Protein AF-A0AA95D621-F1 (afdb_monomer_lite)

Sequence (266 aa):
MNRYAVQLISRGAINRMGNMIYDYGNSVWLASMGTIGQTVLGMYQISELVISILVNPFGGVISDRFSRRKILMTADLVCGILCLAISFIRNDSWMIGALIVANIVQAIAFAFSRTAQLYGSEGAYASILTMGAIGSIIGALLASKIKANVYNLLILLALTGVGVFMMGLPLPTFLSFSGNLVCELFMTIFNIHFFTQVQTKVESEFLGRVLSTIFTLAILFMPIAKGFMTVLQSVHLSSFLIIGSGVIILSCISFIYVRTHFEKLI

Radius of gyration: 19.45 Å; chains: 1; bounding box: 53×31×59 Å

InterPro domains:
  IPR036259 MFS transporter superfamily [G3DSA:1.20.1250.20] (10-172)
  IPR036259 MFS transporter superfamily [SSF103473] (17-143)

Foldseek 3Di:
DDPVVVVLLVVVLVLVLVVLVLLLVQLLVLLLPPPRSVVLSVVLVVLLLVLLLVQLLVLQVVCVVDPLVVLLVVLVVVLVVLVVVLVPDPDPVVSSVSSSVSSSSSSNSVSNSQPDDADPDRCLSSLLSNLLSLLLVLLVVCLVVDDLDPLLLLVLLLQLLVLLLQLLDPDPSVRNSNSSSSNNNSVNSSVVSVLVCLSVVDDSVCSSVVSVVVSVVVSVCVVVVVVVCVVVPPHHSVVSNVSSVVSNVVSVVVNVVCCVPVVVVD

Structure (mmCIF, N/CA/C/O backbone):
data_AF-A0AA95D621-F1
#
_entry.id   AF-A0AA95D621-F1
#
loop_
_atom_site.group_PDB
_atom_site.id
_atom_site.type_symbol
_atom_site.label_atom_id
_atom_site.label_alt_id
_atom_site.label_comp_id
_atom_site.label_asym_id
_atom_site.label_entity_id
_atom_site.label_seq_id
_atom_site.pdbx_PDB_ins_code
_atom_site.Cartn_x
_atom_site.Cartn_y
_atom_site.Cartn_z
_atom_site.occupancy
_atom_site.B_iso_or_equiv
_atom_site.auth_seq_id
_atom_site.auth_comp_id
_atom_site.auth_asym_id
_atom_site.auth_atom_id
_atom_site.pdbx_PDB_model_num
ATOM 1 N N . MET A 1 1 ? 15.299 16.578 -21.948 1.00 52.03 1 MET A N 1
ATOM 2 C CA . MET A 1 1 ? 14.462 15.422 -21.543 1.00 52.03 1 MET A CA 1
ATOM 3 C C . MET A 1 1 ? 13.697 14.924 -22.767 1.00 52.03 1 MET A C 1
ATOM 5 O O . MET A 1 1 ? 13.058 15.731 -23.428 1.00 52.03 1 MET A O 1
ATOM 9 N N . ASN A 1 2 ? 13.836 13.649 -23.143 1.00 51.66 2 ASN A N 1
ATOM 10 C CA . ASN A 1 2 ? 13.302 13.111 -24.403 1.00 51.66 2 ASN A CA 1
ATOM 11 C C . ASN A 1 2 ? 11.752 13.165 -24.414 1.00 51.66 2 ASN A C 1
ATOM 13 O O . ASN A 1 2 ? 11.140 12.768 -23.421 1.00 51.66 2 ASN A O 1
ATOM 17 N N . ARG A 1 3 ? 11.101 13.632 -25.498 1.00 47.03 3 ARG A N 1
ATOM 18 C CA . ARG A 1 3 ? 9.620 13.776 -25.585 1.00 47.03 3 ARG A CA 1
ATOM 19 C C . ARG A 1 3 ? 8.882 12.472 -25.237 1.00 47.03 3 ARG A C 1
ATOM 21 O O . ARG A 1 3 ? 7.823 12.502 -24.615 1.00 47.03 3 ARG A O 1
ATOM 28 N N . TYR A 1 4 ? 9.493 11.333 -25.556 1.00 47.56 4 TYR A N 1
ATOM 29 C CA . TYR A 1 4 ? 8.995 9.996 -25.229 1.00 47.56 4 TYR A CA 1
ATOM 30 C C . TYR A 1 4 ? 8.986 9.683 -23.723 1.00 47.56 4 TYR A C 1
ATOM 32 O O . TYR A 1 4 ? 8.074 9.013 -23.249 1.00 47.56 4 TYR A O 1
ATOM 40 N N . ALA A 1 5 ? 9.952 10.195 -22.954 1.00 45.69 5 ALA A N 1
ATOM 41 C CA . ALA A 1 5 ? 10.006 10.001 -21.503 1.00 45.69 5 ALA A CA 1
ATOM 42 C C . ALA A 1 5 ? 8.897 10.793 -20.792 1.00 45.69 5 ALA A C 1
ATOM 44 O O . ALA A 1 5 ? 8.226 10.262 -19.913 1.00 45.69 5 ALA A O 1
ATOM 45 N N . VAL A 1 6 ? 8.629 12.027 -21.235 1.00 49.59 6 VAL A N 1
ATOM 46 C CA . VAL A 1 6 ? 7.523 12.851 -20.710 1.00 49.59 6 VAL A CA 1
ATOM 47 C C . VAL A 1 6 ? 6.167 12.190 -20.985 1.00 49.59 6 VAL A C 1
ATOM 49 O O . VAL A 1 6 ? 5.303 12.154 -20.109 1.00 49.59 6 VAL A O 1
ATOM 52 N N . GLN A 1 7 ? 5.986 11.599 -22.170 1.00 51.34 7 GLN A N 1
ATOM 53 C CA . GLN A 1 7 ? 4.771 10.850 -22.516 1.00 51.34 7 GLN A CA 1
ATOM 54 C C . GLN A 1 7 ? 4.611 9.553 -21.706 1.00 51.34 7 GLN A C 1
ATOM 56 O O . GLN A 1 7 ? 3.499 9.206 -21.327 1.00 51.34 7 GLN A O 1
ATOM 61 N N . LEU A 1 8 ? 5.696 8.836 -21.403 1.00 52.28 8 LEU A N 1
ATOM 62 C CA . LEU A 1 8 ? 5.643 7.635 -20.558 1.00 52.28 8 LEU A CA 1
ATOM 63 C C . LEU A 1 8 ? 5.308 7.969 -19.099 1.00 52.28 8 LEU A C 1
ATOM 65 O O . LEU A 1 8 ? 4.456 7.312 -18.506 1.00 52.28 8 LEU A O 1
ATOM 69 N N . ILE A 1 9 ? 5.925 9.014 -18.543 1.00 53.41 9 ILE A N 1
ATOM 70 C CA . ILE A 1 9 ? 5.695 9.449 -17.158 1.00 53.41 9 ILE A CA 1
ATOM 71 C C . ILE A 1 9 ? 4.267 9.974 -16.982 1.00 53.41 9 ILE A C 1
ATOM 73 O O . ILE A 1 9 ? 3.577 9.568 -16.047 1.00 53.41 9 ILE A O 1
ATOM 77 N N . SER A 1 10 ? 3.795 10.825 -17.897 1.00 52.28 10 SER A N 1
ATOM 78 C CA . SER A 1 10 ? 2.413 11.328 -17.868 1.00 52.28 10 SER A CA 1
ATOM 79 C C . SER A 1 10 ? 1.394 10.193 -17.987 1.00 52.28 10 SER A C 1
ATOM 81 O O . SER A 1 10 ? 0.445 10.149 -17.208 1.00 52.28 10 SER A O 1
ATOM 83 N N . ARG A 1 11 ? 1.626 9.206 -18.864 1.00 59.56 11 ARG A N 1
ATOM 84 C CA . ARG A 1 11 ? 0.769 8.011 -18.960 1.00 59.56 11 ARG A CA 1
ATOM 85 C C . ARG A 1 11 ? 0.791 7.164 -17.688 1.00 59.56 11 ARG A C 1
ATOM 87 O O . ARG A 1 11 ? -0.272 6.786 -17.209 1.00 59.56 11 ARG A O 1
ATOM 94 N N . GLY A 1 12 ? 1.961 6.904 -17.104 1.00 59.06 12 GLY A N 1
ATOM 95 C CA . GLY A 1 12 ? 2.073 6.167 -15.839 1.00 59.06 12 GLY A CA 1
ATOM 96 C C . GLY A 1 12 ? 1.425 6.897 -14.656 1.00 59.06 12 GLY A C 1
ATOM 97 O O . GLY A 1 12 ? 0.896 6.262 -13.741 1.00 59.06 12 GLY A O 1
ATOM 98 N N . ALA A 1 13 ? 1.426 8.232 -14.671 1.00 55.19 13 ALA A N 1
ATOM 99 C CA . ALA A 1 13 ? 0.712 9.044 -13.695 1.00 55.19 13 ALA A CA 1
ATOM 100 C C . ALA A 1 13 ? -0.811 8.917 -13.857 1.00 55.19 13 ALA A C 1
ATOM 102 O O . ALA A 1 13 ? -1.477 8.615 -12.868 1.00 55.19 13 ALA A O 1
ATOM 103 N N . ILE A 1 14 ? -1.324 9.062 -15.086 1.00 62.75 14 ILE A N 1
ATOM 104 C CA . ILE A 1 14 ? -2.755 8.950 -15.412 1.00 62.75 14 ILE A CA 1
ATOM 105 C C . ILE A 1 14 ? -3.284 7.549 -15.090 1.00 62.75 14 ILE A C 1
ATOM 107 O O . ILE A 1 14 ? -4.298 7.430 -14.412 1.00 62.75 14 ILE A O 1
ATOM 111 N N . ASN A 1 15 ? -2.578 6.489 -15.500 1.00 63.22 15 ASN A N 1
ATOM 112 C CA . ASN A 1 15 ? -3.033 5.115 -15.265 1.00 63.22 15 ASN A CA 1
ATOM 113 C C . ASN A 1 15 ? -3.097 4.791 -13.764 1.00 63.22 15 ASN A C 1
ATOM 115 O O . ASN A 1 15 ? -4.081 4.264 -13.264 1.00 63.22 15 ASN A O 1
ATOM 119 N N . ARG A 1 16 ? -2.080 5.208 -12.997 1.00 61.88 16 ARG A N 1
ATOM 120 C CA . ARG A 1 16 ? -2.094 5.054 -11.533 1.00 61.88 16 ARG A CA 1
ATOM 121 C C . ARG A 1 16 ? -3.209 5.851 -10.861 1.00 61.88 16 ARG A C 1
ATOM 123 O O . ARG A 1 16 ? -3.765 5.365 -9.887 1.00 61.88 16 ARG A O 1
ATOM 130 N N . MET A 1 17 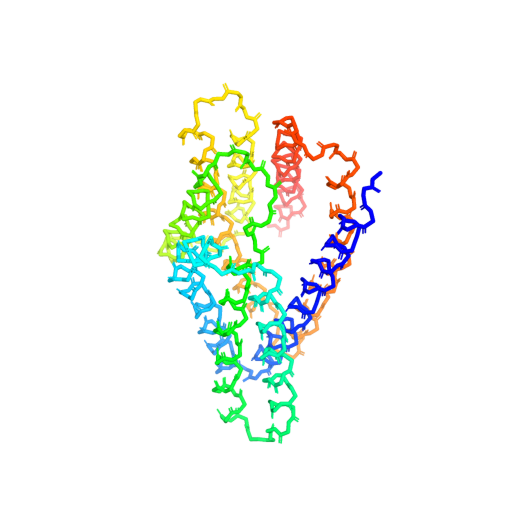? -3.503 7.059 -11.345 1.00 59.81 17 MET A N 1
ATOM 131 C CA . MET A 1 17 ? -4.639 7.835 -10.844 1.00 59.81 17 MET A CA 1
ATOM 132 C C . MET A 1 17 ? -5.959 7.117 -11.125 1.00 59.81 17 MET A C 1
ATOM 134 O O . MET A 1 17 ? -6.776 7.001 -10.220 1.00 59.81 17 MET A O 1
ATOM 138 N N . GLY A 1 18 ? -6.134 6.585 -12.337 1.00 61.00 18 GLY A N 1
ATOM 139 C CA . GLY A 1 18 ? -7.302 5.784 -12.703 1.00 61.00 18 GLY A CA 1
ATOM 140 C C . GLY A 1 18 ? -7.483 4.568 -11.796 1.00 61.00 18 GLY A C 1
ATOM 141 O O . GLY A 1 18 ? -8.557 4.402 -11.228 1.00 61.00 18 GLY A O 1
ATOM 142 N N . ASN A 1 19 ? -6.424 3.779 -11.587 1.00 66.62 19 ASN A N 1
ATOM 143 C CA . ASN A 1 19 ? -6.461 2.616 -10.694 1.00 66.62 19 ASN A CA 1
ATOM 144 C C . ASN A 1 19 ? -6.834 3.014 -9.263 1.00 66.62 19 ASN A C 1
ATOM 146 O O . ASN A 1 19 ? -7.730 2.424 -8.681 1.00 66.62 19 ASN A O 1
ATOM 150 N N . MET A 1 20 ? -6.225 4.073 -8.720 1.00 63.28 20 MET A N 1
ATOM 151 C CA . MET A 1 20 ? -6.561 4.536 -7.373 1.00 63.28 20 MET A CA 1
ATOM 152 C C . MET A 1 20 ? -8.012 4.986 -7.239 1.00 63.28 20 MET A C 1
ATOM 154 O O . MET A 1 20 ? -8.624 4.704 -6.218 1.00 63.28 20 MET A O 1
ATOM 158 N N . ILE A 1 21 ? -8.562 5.686 -8.236 1.00 65.75 21 ILE A N 1
ATOM 159 C CA . ILE A 1 21 ? -9.970 6.114 -8.233 1.00 65.75 21 ILE A CA 1
ATOM 160 C C . ILE A 1 21 ? -10.900 4.900 -8.338 1.00 65.75 21 ILE A C 1
ATOM 162 O O . ILE A 1 21 ? -11.934 4.868 -7.673 1.00 65.75 21 ILE A O 1
ATOM 166 N N . TYR A 1 22 ? -10.529 3.907 -9.147 1.00 68.38 22 TYR A N 1
ATOM 167 C CA . TYR A 1 22 ? -11.268 2.657 -9.293 1.00 68.38 22 TYR A CA 1
ATOM 168 C C . TYR A 1 22 ? -11.290 1.862 -7.981 1.00 68.38 22 TYR A C 1
ATOM 170 O O . TYR A 1 22 ? -12.365 1.582 -7.450 1.00 68.38 22 TYR A O 1
ATOM 178 N N . ASP A 1 23 ? -10.120 1.593 -7.398 1.00 68.62 23 ASP A N 1
ATOM 179 C CA . ASP A 1 23 ? -9.997 0.890 -6.119 1.00 68.62 23 ASP A CA 1
ATOM 180 C C . ASP A 1 23 ? -10.696 1.648 -4.997 1.00 68.62 23 ASP A C 1
ATOM 182 O O . ASP A 1 23 ? -11.378 1.048 -4.171 1.00 68.62 23 ASP A O 1
ATOM 186 N N . TYR A 1 24 ? -10.598 2.976 -5.002 1.00 67.62 24 TYR A N 1
ATOM 187 C CA . TYR A 1 24 ? -11.305 3.847 -4.077 1.00 67.62 24 TYR A CA 1
ATOM 188 C C . TYR A 1 24 ? -12.829 3.702 -4.178 1.00 67.62 24 TYR A C 1
ATOM 190 O O . TYR A 1 24 ? -13.489 3.447 -3.167 1.00 67.62 24 TYR A O 1
ATOM 198 N N . GLY A 1 25 ? -13.387 3.853 -5.384 1.00 69.62 25 GLY A N 1
ATOM 199 C CA . GLY A 1 25 ? -14.828 3.770 -5.617 1.00 69.62 25 GLY A CA 1
ATOM 200 C C . GLY A 1 25 ? -15.384 2.418 -5.181 1.00 69.62 25 GLY A C 1
ATOM 201 O O . GLY A 1 25 ? -16.375 2.361 -4.453 1.00 69.62 25 GLY A O 1
ATOM 202 N N . ASN A 1 26 ? -14.677 1.342 -5.529 1.00 71.75 26 ASN A N 1
ATOM 203 C CA . ASN A 1 26 ? -15.049 -0.017 -5.149 1.00 71.75 26 ASN A CA 1
ATOM 204 C C . ASN A 1 26 ? -14.922 -0.242 -3.643 1.00 71.75 26 ASN A C 1
ATOM 206 O O . ASN A 1 26 ? -15.816 -0.821 -3.034 1.00 71.75 26 ASN A O 1
ATOM 210 N N . SER A 1 27 ? -13.851 0.255 -3.022 1.00 68.25 27 SER A N 1
ATOM 211 C CA . SER A 1 27 ? -13.618 0.094 -1.587 1.00 68.25 27 SER A CA 1
ATOM 212 C C . SER A 1 27 ? -14.678 0.803 -0.750 1.00 68.25 27 SER A C 1
ATOM 214 O O . SER A 1 27 ? -15.189 0.243 0.216 1.00 68.25 27 SER A O 1
ATOM 216 N N . VAL A 1 28 ? -15.037 2.034 -1.121 1.00 68.56 28 VAL A N 1
ATOM 217 C CA . VAL A 1 28 ? -16.079 2.799 -0.425 1.00 68.56 28 VAL A CA 1
ATOM 218 C C . VAL A 1 28 ? -17.450 2.177 -0.637 1.00 68.56 28 VAL A C 1
ATOM 220 O O . VAL A 1 28 ? -18.206 2.046 0.326 1.00 68.56 28 VAL A O 1
ATOM 223 N N . TRP A 1 29 ? -17.762 1.765 -1.868 1.00 72.19 29 TRP A N 1
ATOM 224 C CA . TRP A 1 29 ? -19.031 1.113 -2.166 1.00 72.19 29 TRP A CA 1
ATOM 225 C C . TRP A 1 29 ? -19.174 -0.194 -1.377 1.00 72.19 29 TRP A C 1
ATOM 227 O O . TRP A 1 29 ? -20.137 -0.342 -0.629 1.00 72.19 29 TRP A O 1
ATOM 237 N N . LEU A 1 30 ? -18.171 -1.077 -1.420 1.00 72.00 30 LEU A N 1
ATOM 238 C CA . LEU A 1 30 ? -18.170 -2.332 -0.663 1.00 72.00 30 LEU A CA 1
ATOM 239 C C . LEU A 1 30 ? -18.238 -2.094 0.850 1.00 72.00 30 LEU A C 1
ATOM 241 O O . LEU A 1 30 ? -19.035 -2.731 1.531 1.00 72.00 30 LEU A O 1
ATOM 245 N N . ALA A 1 31 ? -17.471 -1.141 1.388 1.00 67.62 31 ALA A N 1
ATOM 246 C CA . ALA A 1 31 ? -17.515 -0.815 2.815 1.00 67.62 31 ALA A CA 1
ATOM 247 C C . ALA A 1 31 ? -18.884 -0.274 3.268 1.00 67.62 31 ALA A C 1
ATOM 249 O O . ALA A 1 31 ? -19.245 -0.434 4.433 1.00 67.62 31 ALA A O 1
ATOM 250 N N . SER A 1 32 ? -19.656 0.341 2.366 1.00 67.50 32 SER A N 1
ATOM 251 C CA . SER A 1 32 ? -20.985 0.883 2.676 1.00 67.50 32 SER A CA 1
ATOM 252 C C . SER A 1 32 ? -22.091 -0.178 2.781 1.00 67.50 32 SER A C 1
ATOM 254 O O . SER A 1 32 ? -23.138 0.097 3.360 1.00 67.50 32 SER A O 1
ATOM 256 N N . MET A 1 33 ? -21.862 -1.412 2.309 1.00 70.12 33 MET A N 1
ATOM 257 C CA . MET A 1 33 ? -22.860 -2.501 2.307 1.00 70.12 33 MET A CA 1
ATOM 258 C C . MET A 1 33 ? -22.962 -3.264 3.649 1.00 70.12 33 MET A C 1
ATOM 260 O O . MET A 1 33 ? -23.417 -4.408 3.695 1.00 70.12 33 MET A O 1
ATOM 264 N N . GLY A 1 34 ? -22.517 -2.665 4.758 1.00 70.75 34 GLY A N 1
ATOM 265 C CA . GLY A 1 34 ? -22.574 -3.265 6.096 1.00 70.75 34 GLY A CA 1
ATOM 266 C C . GLY A 1 34 ? -21.557 -4.396 6.322 1.00 70.75 34 GLY A C 1
ATOM 267 O O . GLY A 1 34 ? -20.501 -4.448 5.694 1.00 70.75 34 GLY A O 1
ATOM 268 N N . THR A 1 35 ? -21.857 -5.319 7.240 1.00 70.12 35 THR A N 1
ATOM 269 C CA . THR A 1 35 ? -20.953 -6.412 7.667 1.00 70.12 35 THR A CA 1
ATOM 270 C C . THR A 1 35 ? -20.566 -7.370 6.537 1.00 70.12 35 THR A C 1
ATOM 272 O O . THR A 1 35 ? -19.419 -7.818 6.458 1.00 70.12 35 THR A O 1
ATOM 275 N N . ILE A 1 36 ? -21.492 -7.657 5.618 1.00 69.31 36 ILE A N 1
ATOM 276 C CA . ILE A 1 36 ? -21.217 -8.485 4.433 1.00 69.31 36 ILE A CA 1
ATOM 277 C C . ILE A 1 36 ? -20.252 -7.741 3.500 1.00 69.31 36 ILE A C 1
ATOM 279 O O . ILE A 1 36 ? -19.265 -8.317 3.047 1.00 69.31 36 ILE A O 1
ATOM 283 N N . GLY A 1 37 ? -20.475 -6.440 3.298 1.00 67.50 37 GLY A N 1
ATOM 284 C CA . GLY A 1 37 ? -19.616 -5.568 2.500 1.00 67.50 37 GLY A CA 1
ATOM 285 C C . GLY A 1 37 ? -18.174 -5.478 3.002 1.00 67.50 37 GLY A C 1
ATOM 286 O O . GLY A 1 37 ? -17.237 -5.587 2.214 1.00 67.50 37 GLY A O 1
ATOM 287 N N . GLN A 1 38 ? -17.978 -5.383 4.321 1.00 63.88 38 GLN A N 1
ATOM 288 C CA . GLN A 1 38 ? -16.642 -5.412 4.935 1.00 63.88 38 GLN A CA 1
ATOM 289 C C . GLN A 1 38 ? -15.913 -6.740 4.686 1.00 63.88 38 GLN A C 1
ATOM 291 O O . GLN A 1 38 ? -14.715 -6.755 4.403 1.00 63.88 38 GLN A O 1
ATOM 296 N N . THR A 1 39 ? -16.641 -7.858 4.723 1.00 69.88 39 THR A N 1
ATOM 297 C CA . THR A 1 39 ? -16.067 -9.180 4.434 1.00 69.88 39 THR A CA 1
ATOM 298 C C . THR A 1 39 ? -15.671 -9.294 2.956 1.00 69.88 39 THR A C 1
ATOM 300 O O . THR A 1 39 ? -14.580 -9.766 2.639 1.00 69.88 39 THR A O 1
ATOM 303 N N . VAL A 1 40 ? -16.517 -8.797 2.046 1.00 69.44 40 VAL A N 1
ATOM 304 C CA . VAL A 1 40 ? -16.242 -8.764 0.598 1.00 69.44 40 VAL A CA 1
ATOM 305 C C . VAL A 1 40 ? -15.072 -7.835 0.270 1.00 69.44 40 VAL A C 1
ATOM 307 O O . VAL A 1 40 ? -14.240 -8.180 -0.562 1.00 69.44 40 VAL A O 1
ATOM 310 N N . LEU A 1 41 ? -14.943 -6.699 0.956 1.00 67.50 41 LEU A N 1
ATOM 311 C CA . LEU A 1 41 ? -13.791 -5.804 0.836 1.00 67.50 41 LEU A CA 1
ATOM 312 C C . LEU A 1 41 ? -12.484 -6.496 1.253 1.00 67.50 41 LEU A C 1
ATOM 314 O O . LEU A 1 41 ? -11.462 -6.348 0.584 1.00 67.50 41 LEU A O 1
ATOM 318 N N . GLY A 1 42 ? -12.524 -7.291 2.326 1.00 63.16 42 GLY A N 1
ATOM 319 C CA . GLY A 1 42 ? -11.400 -8.136 2.726 1.00 63.16 42 GLY A CA 1
ATOM 320 C C . GLY A 1 42 ? -11.020 -9.140 1.634 1.00 63.16 42 GLY A C 1
ATOM 321 O O . GLY A 1 42 ? -9.849 -9.249 1.278 1.00 63.16 42 GLY A O 1
ATOM 322 N N . MET A 1 43 ? -12.006 -9.816 1.033 1.00 66.25 43 MET A N 1
ATOM 323 C CA . MET A 1 43 ? -11.772 -10.724 -0.099 1.00 66.25 43 MET A CA 1
ATOM 324 C C . MET A 1 43 ? -11.226 -9.993 -1.335 1.00 66.25 43 MET A C 1
ATOM 326 O O . MET A 1 43 ? -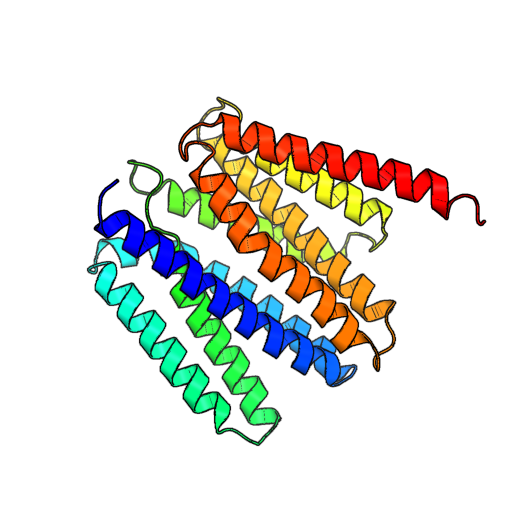10.324 -10.511 -1.990 1.00 66.25 43 MET A O 1
ATOM 330 N N . TYR A 1 44 ? -11.719 -8.786 -1.628 1.00 67.25 44 TYR A N 1
ATOM 331 C CA . TYR A 1 44 ? -11.242 -7.932 -2.720 1.00 67.25 44 TYR A CA 1
ATOM 332 C C . TYR A 1 44 ? -9.750 -7.614 -2.556 1.00 67.25 44 TYR A C 1
ATOM 334 O O . TYR A 1 44 ? -8.965 -7.873 -3.467 1.00 67.25 44 TYR A O 1
ATOM 342 N N . GLN A 1 45 ? -9.330 -7.160 -1.373 1.00 62.03 45 GLN A N 1
ATOM 343 C CA . GLN A 1 45 ? -7.924 -6.834 -1.098 1.00 62.03 45 GLN A CA 1
ATOM 344 C C . GLN A 1 45 ? -7.017 -8.071 -1.095 1.00 62.03 45 GLN A C 1
ATOM 346 O O . GLN A 1 45 ? -5.906 -8.035 -1.621 1.00 62.03 45 GLN A O 1
ATOM 351 N N . ILE A 1 46 ? -7.489 -9.191 -0.535 1.00 63.66 46 ILE A N 1
ATOM 352 C CA . ILE A 1 46 ? -6.741 -10.457 -0.565 1.00 63.66 46 ILE A CA 1
ATOM 353 C C . ILE A 1 46 ? -6.567 -10.930 -2.007 1.00 63.66 46 ILE A C 1
ATOM 355 O O . ILE A 1 46 ? -5.485 -11.397 -2.362 1.00 63.66 46 ILE A O 1
ATOM 359 N N . SER A 1 47 ? -7.600 -10.790 -2.844 1.00 65.31 47 SER A N 1
ATOM 360 C CA . SER A 1 47 ? -7.510 -11.163 -4.251 1.00 65.31 47 SER A CA 1
ATOM 361 C C . SER A 1 47 ? -6.401 -10.372 -4.941 1.00 65.31 47 SER A C 1
ATOM 363 O O . SER A 1 47 ? -5.486 -10.998 -5.474 1.00 65.31 47 SER A O 1
ATOM 365 N N . GLU A 1 48 ? -6.397 -9.037 -4.828 1.00 60.88 48 GLU A N 1
ATOM 366 C CA . GLU A 1 48 ? -5.374 -8.149 -5.402 1.00 60.88 48 GLU A CA 1
ATOM 367 C C . GLU A 1 48 ? -3.958 -8.594 -5.018 1.00 60.88 48 GLU A C 1
ATOM 369 O O . GLU A 1 48 ? -3.071 -8.721 -5.869 1.00 60.88 48 GLU A O 1
ATOM 374 N N . LEU A 1 49 ? -3.768 -8.915 -3.737 1.00 56.72 49 LEU A N 1
ATOM 375 C CA . LEU A 1 49 ? -2.500 -9.386 -3.202 1.00 56.72 49 LEU A CA 1
ATOM 376 C C . LEU A 1 49 ? -2.086 -10.723 -3.843 1.00 56.72 49 LEU A C 1
ATOM 378 O O . LEU A 1 49 ? -0.969 -10.832 -4.348 1.00 56.72 49 LEU A O 1
ATOM 382 N N . VAL A 1 50 ? -2.993 -11.704 -3.915 1.00 65.88 50 VAL A N 1
ATOM 383 C CA . VAL A 1 50 ? -2.766 -13.015 -4.561 1.00 65.88 50 VAL A CA 1
ATOM 384 C C . VAL A 1 50 ? -2.421 -12.875 -6.046 1.00 65.88 50 VAL A C 1
ATOM 386 O O . VAL A 1 50 ? -1.519 -13.554 -6.540 1.00 65.88 50 VAL A O 1
ATOM 389 N N . ILE A 1 51 ? -3.092 -11.980 -6.769 1.00 66.31 51 ILE A N 1
ATOM 390 C CA . ILE A 1 51 ? -2.861 -11.794 -8.209 1.00 66.31 51 ILE A CA 1
ATOM 391 C C . ILE A 1 51 ? -1.521 -11.106 -8.448 1.00 66.31 51 ILE A C 1
ATOM 393 O O . ILE A 1 51 ? -0.746 -11.540 -9.301 1.00 66.31 51 ILE A O 1
AT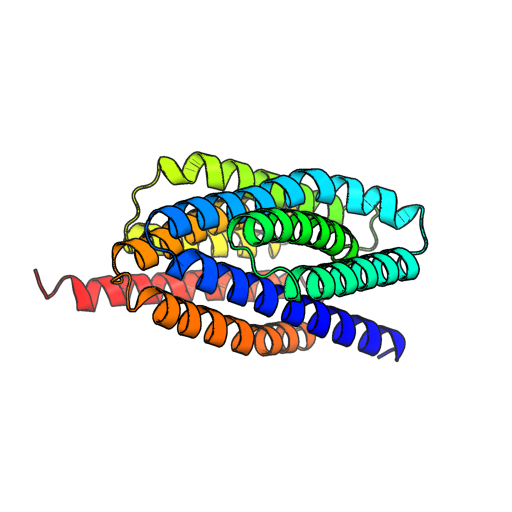OM 397 N N . SER A 1 52 ? -1.217 -10.076 -7.656 1.00 57.97 52 SER A N 1
ATOM 398 C CA . SER A 1 52 ? 0.086 -9.414 -7.658 1.00 57.97 52 SER A CA 1
ATOM 399 C C . SER A 1 52 ? 1.201 -10.446 -7.449 1.00 57.97 52 SER A C 1
ATOM 401 O O . SER A 1 52 ? 2.154 -10.488 -8.220 1.00 57.97 52 SER A O 1
ATOM 403 N N . ILE A 1 53 ? 1.045 -11.374 -6.502 1.00 58.22 53 ILE A N 1
ATOM 404 C CA . ILE A 1 53 ? 2.008 -12.461 -6.261 1.00 58.22 53 ILE A CA 1
ATOM 405 C C . ILE A 1 53 ? 2.171 -13.379 -7.473 1.00 58.22 53 ILE A C 1
ATOM 407 O O . ILE A 1 53 ? 3.301 -13.683 -7.857 1.00 58.22 53 ILE A O 1
ATOM 411 N N . LEU A 1 54 ? 1.066 -13.842 -8.061 1.00 63.94 54 LEU A N 1
ATOM 412 C CA . LEU A 1 54 ? 1.115 -14.805 -9.160 1.00 63.94 54 LEU A CA 1
ATOM 413 C C . LEU A 1 54 ? 1.672 -14.197 -10.438 1.00 63.94 54 LEU A C 1
ATOM 415 O O . LEU A 1 54 ? 2.330 -14.901 -11.189 1.00 63.94 54 LEU A O 1
ATOM 419 N N . VAL A 1 55 ? 1.411 -12.918 -10.702 1.00 64.69 55 VAL A N 1
ATOM 420 C CA . VAL A 1 55 ? 1.642 -12.329 -12.025 1.00 64.69 55 VAL A CA 1
ATOM 421 C C . VAL A 1 55 ? 2.912 -11.483 -12.064 1.00 64.69 55 VAL A C 1
ATOM 423 O O . VAL A 1 55 ? 3.591 -11.462 -13.091 1.00 64.69 55 VAL A O 1
ATOM 426 N N . ASN A 1 56 ? 3.306 -10.857 -10.950 1.00 62.03 56 ASN A N 1
ATOM 427 C CA . ASN A 1 56 ? 4.529 -10.048 -10.869 1.00 62.03 56 ASN A CA 1
ATOM 428 C C . ASN A 1 56 ? 5.810 -10.773 -11.336 1.00 62.03 56 ASN A C 1
ATOM 430 O O . ASN A 1 56 ? 6.580 -10.154 -12.076 1.00 62.03 56 ASN A O 1
ATOM 434 N N . PRO A 1 57 ? 6.063 -12.054 -10.988 1.00 59.88 57 PRO A N 1
ATOM 435 C CA . PRO A 1 57 ? 7.256 -12.771 -11.443 1.00 59.88 57 PRO A CA 1
ATOM 436 C C . PRO A 1 57 ? 7.273 -12.989 -12.965 1.00 59.88 57 PRO A C 1
ATOM 438 O O . PRO A 1 57 ? 8.320 -12.886 -13.604 1.00 59.88 57 PRO A O 1
ATOM 441 N N . PHE A 1 58 ? 6.107 -13.250 -13.567 1.00 59.62 58 PHE A N 1
ATOM 442 C CA . PHE A 1 58 ? 5.974 -13.496 -15.008 1.00 59.62 58 PHE A CA 1
ATOM 443 C C . PHE A 1 58 ? 5.888 -12.208 -15.825 1.00 59.62 58 PHE A C 1
ATOM 445 O O . PHE A 1 58 ? 6.258 -12.211 -17.001 1.00 59.62 58 PHE A O 1
ATOM 452 N N . GLY A 1 59 ? 5.458 -11.104 -15.205 1.00 57.59 59 GLY A N 1
ATOM 453 C CA . GLY A 1 59 ? 5.397 -9.784 -15.825 1.00 57.59 59 GLY A CA 1
ATOM 454 C C . GLY A 1 59 ? 6.729 -9.386 -16.458 1.00 57.59 59 GLY A C 1
ATOM 455 O O . GLY A 1 59 ? 6.752 -8.930 -17.600 1.00 57.59 59 GLY A O 1
ATOM 456 N N . GLY A 1 60 ? 7.843 -9.667 -15.770 1.00 54.78 60 GLY A N 1
ATOM 457 C CA . GLY A 1 60 ? 9.201 -9.458 -16.284 1.00 54.78 60 GLY A CA 1
ATOM 458 C C . GLY A 1 60 ? 9.496 -10.286 -17.537 1.00 54.78 60 GLY A C 1
ATOM 459 O O . GLY A 1 60 ? 9.727 -9.724 -18.605 1.00 54.78 60 GLY A O 1
ATOM 460 N N . VAL A 1 61 ? 9.390 -11.614 -17.428 1.00 57.66 61 VAL A N 1
ATOM 461 C CA . VAL A 1 61 ? 9.743 -12.576 -18.493 1.00 57.66 61 VAL A CA 1
ATOM 462 C C . VAL A 1 61 ? 8.901 -12.391 -19.761 1.00 57.66 61 VAL A C 1
ATOM 464 O O . VAL A 1 61 ? 9.391 -12.553 -20.879 1.00 57.66 61 VAL A O 1
ATOM 467 N N . ILE A 1 62 ? 7.620 -12.058 -19.610 1.00 56.62 62 ILE A N 1
ATOM 468 C CA . ILE A 1 62 ? 6.706 -11.839 -20.737 1.00 56.62 62 ILE A CA 1
ATOM 469 C C . ILE A 1 62 ? 6.944 -10.456 -21.370 1.00 56.62 62 ILE A C 1
ATOM 471 O O . ILE A 1 62 ? 6.872 -10.327 -22.595 1.00 56.62 62 ILE A O 1
ATOM 475 N N . SER A 1 63 ? 7.295 -9.437 -20.571 1.00 52.12 63 SER A N 1
ATOM 476 C CA . SER A 1 63 ? 7.608 -8.087 -21.073 1.00 52.12 63 SER A CA 1
ATOM 477 C C . SER A 1 63 ? 8.902 -7.993 -21.891 1.00 52.12 63 SER A C 1
ATOM 479 O O . SER A 1 63 ? 9.093 -7.006 -22.607 1.00 52.12 63 SER A O 1
ATOM 481 N N . ASP A 1 64 ? 9.754 -9.019 -21.829 1.00 55.69 64 ASP A N 1
ATOM 482 C CA . ASP A 1 64 ? 10.967 -9.118 -22.643 1.00 55.69 64 ASP A CA 1
ATOM 483 C C . ASP A 1 64 ? 10.743 -9.811 -23.995 1.00 55.69 64 ASP A C 1
ATOM 485 O O . ASP A 1 64 ? 11.458 -9.519 -24.951 1.00 55.69 64 ASP A O 1
ATOM 489 N N . ARG A 1 65 ? 9.717 -10.666 -24.135 1.00 56.44 65 ARG A N 1
ATOM 490 C CA . ARG A 1 65 ? 9.412 -11.343 -25.416 1.00 56.44 65 ARG A CA 1
ATOM 491 C C . ARG A 1 65 ? 8.470 -10.563 -26.330 1.00 56.44 65 ARG A C 1
ATOM 493 O O . ARG A 1 65 ? 8.478 -10.773 -27.539 1.00 56.44 65 ARG A O 1
ATOM 500 N N . PHE A 1 66 ? 7.648 -9.678 -25.772 1.00 58.00 66 PHE A N 1
ATOM 501 C CA . PHE A 1 66 ? 6.663 -8.900 -26.522 1.00 58.00 66 PHE A CA 1
ATOM 502 C C . PHE A 1 66 ? 6.972 -7.405 -26.466 1.00 58.00 66 PHE A C 1
ATOM 504 O O . PHE A 1 66 ? 7.456 -6.875 -25.470 1.00 58.00 66 PHE A O 1
ATOM 511 N N . SER A 1 67 ? 6.645 -6.679 -27.541 1.00 57.41 67 SER A N 1
ATOM 512 C CA . SER A 1 67 ? 6.848 -5.229 -27.590 1.00 57.41 67 SER A CA 1
ATOM 513 C C . SER A 1 67 ? 6.045 -4.539 -26.478 1.00 57.41 67 SER A C 1
ATOM 515 O O . SER A 1 67 ? 4.818 -4.441 -26.562 1.00 57.41 67 SER A O 1
ATOM 517 N N . ARG A 1 68 ? 6.753 -4.029 -25.466 1.00 55.84 68 ARG A N 1
ATOM 518 C CA . ARG A 1 68 ? 6.247 -3.446 -24.205 1.00 55.84 68 ARG A CA 1
ATOM 519 C C . ARG A 1 68 ? 5.093 -2.452 -24.385 1.00 55.84 68 ARG A C 1
ATOM 521 O O . ARG A 1 68 ? 4.130 -2.450 -23.625 1.00 55.84 68 ARG A O 1
ATOM 528 N N . ARG A 1 69 ? 5.137 -1.650 -25.456 1.00 55.47 69 ARG A N 1
ATOM 529 C CA . ARG A 1 69 ? 4.072 -0.697 -25.814 1.00 55.47 69 ARG A CA 1
ATOM 530 C C . ARG A 1 69 ? 2.740 -1.382 -26.145 1.00 55.47 69 ARG A C 1
ATOM 532 O O . ARG A 1 69 ? 1.699 -0.851 -25.774 1.00 55.47 69 ARG A O 1
ATOM 539 N N . LYS A 1 70 ? 2.762 -2.533 -26.827 1.00 60.75 70 LYS A N 1
ATOM 540 C CA . LYS A 1 70 ? 1.549 -3.286 -27.188 1.00 60.75 70 LYS A CA 1
ATOM 541 C C . LYS A 1 70 ? 0.937 -3.976 -25.972 1.00 60.75 70 LYS A C 1
ATOM 543 O O . LYS A 1 70 ? -0.278 -3.947 -25.842 1.00 60.75 70 LYS A O 1
ATOM 548 N N . ILE A 1 71 ? 1.757 -4.521 -25.070 1.00 64.19 71 ILE A N 1
ATOM 549 C CA . ILE A 1 71 ? 1.275 -5.140 -23.822 1.00 64.19 71 ILE A CA 1
ATOM 550 C C . ILE A 1 71 ? 0.515 -4.105 -22.989 1.00 64.19 71 ILE A C 1
ATOM 552 O O . ILE A 1 71 ? -0.624 -4.330 -22.609 1.00 64.19 71 ILE A O 1
ATOM 556 N N . LEU A 1 72 ? 1.106 -2.925 -22.790 1.00 61.47 72 LEU A N 1
ATOM 557 C CA . LEU A 1 72 ? 0.468 -1.866 -22.008 1.00 61.47 72 LEU A CA 1
ATOM 558 C C . LEU A 1 72 ? -0.791 -1.313 -22.681 1.00 61.47 72 LEU A C 1
ATOM 560 O O . LEU A 1 72 ? -1.811 -1.155 -22.026 1.00 61.47 72 LEU A O 1
ATOM 564 N N . MET A 1 73 ? -0.757 -1.072 -23.998 1.00 63.88 73 MET A N 1
ATOM 565 C CA . MET A 1 73 ? -1.947 -0.594 -24.714 1.00 63.88 73 MET A CA 1
ATOM 566 C C . MET A 1 73 ? -3.077 -1.624 -24.718 1.00 63.88 73 MET A C 1
ATOM 568 O O . MET A 1 73 ? -4.226 -1.226 -24.614 1.00 63.88 73 MET A O 1
ATOM 572 N N . THR A 1 74 ? -2.778 -2.920 -24.824 1.00 67.19 74 THR A N 1
ATOM 573 C CA . THR A 1 74 ? -3.810 -3.969 -24.770 1.00 67.19 74 THR A CA 1
ATOM 574 C C . THR A 1 74 ? -4.374 -4.126 -23.364 1.00 67.19 74 THR A C 1
ATOM 576 O O . THR A 1 74 ? -5.589 -4.195 -23.226 1.00 67.19 74 THR A O 1
ATOM 579 N N . ALA A 1 75 ? -3.535 -4.089 -22.327 1.00 68.88 75 ALA A N 1
ATOM 580 C CA . ALA A 1 75 ? -3.982 -4.163 -20.940 1.00 68.88 75 ALA A CA 1
ATOM 581 C C . ALA A 1 75 ? -4.887 -2.979 -20.553 1.00 68.88 75 ALA A C 1
ATOM 583 O O . ALA A 1 75 ? -5.981 -3.195 -20.040 1.00 68.88 75 ALA A O 1
ATOM 584 N N . ASP A 1 76 ? -4.488 -1.745 -20.881 1.00 65.19 76 ASP A N 1
ATOM 585 C CA . ASP A 1 76 ? -5.293 -0.546 -20.602 1.00 65.19 76 ASP A CA 1
ATOM 586 C C . ASP A 1 76 ? -6.635 -0.569 -21.363 1.00 65.19 76 ASP A C 1
ATOM 588 O O . ASP A 1 76 ? -7.664 -0.150 -20.835 1.00 65.19 76 ASP A O 1
ATOM 592 N N . LEU A 1 77 ? -6.645 -1.085 -22.599 1.00 74.00 77 LEU A N 1
ATOM 593 C CA . LEU A 1 77 ? -7.849 -1.182 -23.432 1.00 74.00 77 LEU A CA 1
ATOM 594 C C . LEU A 1 77 ? -8.803 -2.265 -22.900 1.00 74.00 77 LEU A C 1
ATOM 596 O O . LEU A 1 77 ? -10.007 -2.032 -22.823 1.00 74.00 77 LEU A O 1
ATOM 600 N N . VAL A 1 78 ? -8.272 -3.407 -22.451 1.00 76.56 78 VAL A N 1
ATOM 601 C CA . VAL A 1 78 ? -9.059 -4.461 -21.791 1.00 76.56 78 VAL A CA 1
ATOM 602 C C . VAL A 1 78 ? -9.638 -3.959 -20.464 1.00 76.56 78 VAL A C 1
ATOM 604 O O . VAL A 1 78 ? -10.836 -4.130 -20.242 1.00 76.56 78 VAL A O 1
ATOM 607 N N . CYS A 1 79 ? -8.846 -3.282 -19.622 1.00 69.06 79 CYS A N 1
ATOM 608 C CA . CYS A 1 79 ? -9.342 -2.654 -18.391 1.00 69.06 79 CYS A CA 1
ATOM 609 C C . CYS A 1 79 ? -10.441 -1.622 -18.683 1.00 69.06 79 CYS A C 1
ATOM 611 O O . CYS A 1 79 ? -11.478 -1.630 -18.028 1.00 69.06 79 CYS A O 1
ATOM 613 N N . GLY A 1 80 ? -10.257 -0.769 -19.696 1.00 71.44 80 GLY A N 1
ATOM 614 C CA . GLY A 1 80 ? -11.259 0.221 -20.095 1.00 71.44 80 GLY A CA 1
ATOM 615 C C . GLY A 1 80 ? -12.579 -0.408 -20.549 1.00 71.44 80 GLY A C 1
ATOM 616 O O . GLY A 1 80 ? -13.647 0.035 -20.128 1.00 71.44 80 GLY A O 1
ATOM 617 N N . ILE A 1 81 ? -12.519 -1.472 -21.360 1.00 79.62 81 ILE A N 1
ATOM 618 C CA . ILE A 1 81 ? -13.710 -2.217 -21.799 1.00 79.62 81 ILE A CA 1
ATOM 619 C C . ILE A 1 81 ? -14.396 -2.897 -20.612 1.00 79.62 81 ILE A C 1
ATOM 621 O O . ILE A 1 81 ? -15.619 -2.836 -20.509 1.00 79.62 81 ILE A O 1
ATOM 625 N N . LEU A 1 82 ? -13.633 -3.514 -19.707 1.00 77.69 82 LEU A N 1
ATOM 626 C CA . LEU A 1 82 ? -14.176 -4.155 -18.509 1.00 77.69 82 LEU A CA 1
ATOM 627 C C . LEU A 1 82 ? -14.884 -3.148 -17.603 1.00 77.69 82 LEU A C 1
ATOM 629 O O . LEU A 1 82 ? -16.024 -3.391 -17.221 1.00 77.69 82 LEU A O 1
ATOM 633 N N . CYS A 1 83 ? -14.268 -2.000 -17.317 1.00 71.44 83 CYS A N 1
ATOM 634 C CA . CYS A 1 83 ? -14.894 -0.950 -16.512 1.00 71.44 83 CYS A CA 1
ATOM 635 C C . CYS A 1 83 ? -16.190 -0.430 -17.152 1.00 71.44 83 CYS A C 1
ATOM 637 O O . CYS A 1 83 ? -17.187 -0.237 -16.455 1.00 71.44 83 CYS A O 1
ATOM 639 N N . LEU A 1 84 ? -16.209 -0.252 -18.478 1.00 77.12 84 LEU A N 1
ATOM 640 C CA . LEU A 1 84 ? -17.426 0.127 -19.200 1.00 77.12 84 LEU A CA 1
ATOM 641 C C . LEU A 1 84 ? -18.501 -0.959 -19.112 1.00 77.12 84 LEU A C 1
ATOM 643 O O . LEU A 1 84 ? -19.656 -0.640 -18.852 1.00 77.12 84 LEU A O 1
ATOM 647 N N . ALA A 1 85 ? -18.135 -2.231 -19.281 1.00 77.12 85 ALA A N 1
ATOM 648 C CA . ALA A 1 85 ? -19.068 -3.350 -19.178 1.00 77.12 85 ALA A CA 1
ATOM 649 C C . ALA A 1 85 ? -19.663 -3.471 -17.765 1.00 77.12 85 ALA A C 1
ATOM 651 O O . ALA A 1 85 ? -20.870 -3.659 -17.622 1.00 77.12 85 ALA A O 1
ATOM 652 N N . ILE A 1 86 ? -18.839 -3.293 -16.727 1.00 75.50 86 ILE A N 1
ATOM 653 C CA . ILE A 1 86 ? -19.264 -3.314 -15.321 1.00 75.50 86 ILE A CA 1
ATOM 654 C C . ILE A 1 86 ? -20.256 -2.186 -15.032 1.00 75.50 86 ILE A C 1
ATOM 656 O O . ILE A 1 86 ? -21.236 -2.414 -14.330 1.00 75.50 86 ILE A O 1
ATOM 660 N N . SER A 1 87 ? -20.073 -1.006 -15.634 1.00 75.81 87 SER A N 1
ATOM 661 C CA . SER A 1 87 ? -20.980 0.134 -15.449 1.00 75.81 87 SER A CA 1
ATOM 662 C C . SER A 1 87 ? -22.430 -0.136 -15.880 1.00 75.81 87 SER A C 1
ATOM 664 O O . SER A 1 87 ? -23.324 0.583 -15.434 1.00 75.81 87 SER A O 1
ATOM 666 N N . PHE A 1 88 ? -22.688 -1.124 -16.745 1.00 75.44 88 PHE A N 1
ATOM 667 C CA . PHE A 1 88 ? -24.045 -1.485 -17.178 1.00 75.44 88 PHE A CA 1
ATOM 668 C C . PHE A 1 88 ? -24.688 -2.586 -16.322 1.00 75.44 88 PHE A C 1
ATOM 670 O O . PHE A 1 88 ? -25.881 -2.866 -16.472 1.00 75.44 88 PHE A O 1
ATOM 677 N N . ILE A 1 89 ? -23.934 -3.210 -15.414 1.00 75.75 89 ILE A N 1
ATOM 678 C CA . ILE A 1 89 ? -24.444 -4.261 -14.533 1.00 75.75 89 ILE A CA 1
ATOM 679 C C . ILE A 1 89 ? -25.165 -3.602 -13.359 1.00 75.75 89 ILE A C 1
ATOM 681 O O . ILE A 1 89 ? -24.564 -2.910 -12.548 1.00 75.75 89 ILE A O 1
ATOM 685 N N . ARG A 1 90 ? -26.476 -3.836 -13.257 1.00 62.28 90 ARG A N 1
ATOM 686 C CA . ARG A 1 90 ? -27.333 -3.245 -12.212 1.00 62.28 90 ARG A CA 1
ATOM 687 C C . ARG A 1 90 ? -27.640 -4.189 -11.047 1.00 62.28 90 ARG A C 1
ATOM 689 O O . ARG A 1 90 ? -28.350 -3.806 -10.128 1.00 62.28 90 ARG A O 1
ATOM 696 N N . ASN A 1 91 ? -27.154 -5.429 -11.118 1.00 75.56 91 ASN A N 1
ATOM 697 C CA . ASN A 1 91 ? -27.406 -6.474 -10.130 1.00 75.56 91 ASN A CA 1
ATOM 698 C C . ASN A 1 91 ? -26.189 -6.633 -9.203 1.00 75.56 91 ASN A C 1
ATOM 700 O O . ASN A 1 91 ? -25.104 -6.974 -9.682 1.00 75.56 91 ASN A O 1
ATOM 704 N N . ASP A 1 92 ? -26.376 -6.418 -7.896 1.00 64.88 92 ASP A N 1
ATOM 705 C CA . ASP A 1 92 ? -25.296 -6.323 -6.902 1.00 64.88 92 ASP A CA 1
ATOM 706 C C . ASP A 1 92 ? -24.392 -7.569 -6.868 1.00 64.88 92 ASP A C 1
ATOM 708 O O . ASP A 1 92 ? -23.169 -7.450 -6.815 1.00 64.88 92 ASP A O 1
ATOM 712 N N . SER A 1 93 ? -24.955 -8.779 -6.980 1.00 70.50 93 SER A N 1
ATOM 713 C CA . SER A 1 93 ? -24.169 -10.026 -6.929 1.00 70.50 93 SER A CA 1
ATOM 714 C C . SER A 1 93 ? -23.274 -10.231 -8.157 1.00 70.50 93 SER A C 1
ATOM 716 O O . SER A 1 93 ? -22.138 -10.688 -8.033 1.00 70.50 93 SER A O 1
ATOM 718 N N . TRP A 1 94 ? -23.763 -9.869 -9.347 1.00 72.81 94 TRP A N 1
ATOM 719 C CA . TRP A 1 94 ? -22.979 -9.943 -10.586 1.00 72.81 94 TRP A CA 1
ATOM 720 C C . TRP A 1 94 ? -21.936 -8.830 -10.658 1.00 72.81 94 TRP A C 1
ATOM 722 O O . TRP A 1 94 ? -20.846 -9.049 -11.183 1.00 72.81 94 TRP A O 1
ATOM 732 N N . MET A 1 95 ? -22.241 -7.663 -10.084 1.00 72.19 95 MET A N 1
ATOM 733 C CA . MET A 1 95 ? -21.305 -6.548 -9.999 1.00 72.19 95 MET A CA 1
ATOM 734 C C . MET A 1 95 ? -20.109 -6.897 -9.113 1.00 72.19 95 MET A C 1
ATOM 736 O O . MET A 1 95 ? -18.977 -6.704 -9.539 1.00 72.19 95 MET A O 1
ATOM 740 N N . ILE A 1 96 ? -20.328 -7.512 -7.944 1.00 67.94 96 ILE A N 1
ATOM 741 C CA . ILE A 1 96 ? -19.236 -7.977 -7.070 1.00 67.94 96 ILE A CA 1
ATOM 742 C C . ILE A 1 96 ? -18.325 -8.972 -7.805 1.00 67.94 96 ILE A C 1
ATOM 744 O O . ILE A 1 96 ? -17.103 -8.820 -7.787 1.00 67.94 96 ILE A O 1
ATOM 748 N N . GLY A 1 97 ? -18.902 -9.961 -8.499 1.00 70.00 97 GLY A N 1
ATOM 749 C CA . GLY A 1 97 ? -18.125 -10.927 -9.281 1.00 70.00 97 GLY A CA 1
ATOM 750 C C . GLY A 1 97 ? -17.309 -10.264 -10.396 1.00 70.00 97 GLY A C 1
ATOM 751 O O . GLY A 1 97 ? -16.124 -10.553 -10.561 1.00 70.00 97 GLY A O 1
ATOM 752 N N . ALA A 1 98 ? -17.914 -9.325 -11.125 1.00 71.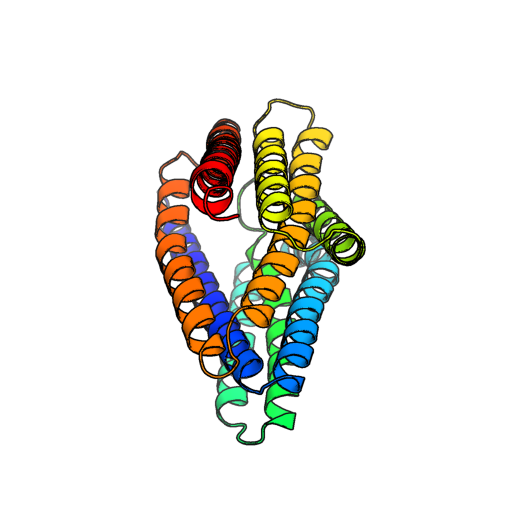88 98 ALA A N 1
ATOM 753 C CA . ALA A 1 98 ? -17.243 -8.603 -12.200 1.00 71.88 98 ALA A CA 1
ATOM 754 C C . ALA A 1 98 ? -16.146 -7.652 -11.683 1.00 71.88 98 ALA A C 1
ATOM 756 O O . ALA A 1 98 ? -15.100 -7.532 -12.318 1.00 71.88 98 ALA A O 1
ATOM 757 N N . LEU A 1 99 ? -16.333 -7.043 -10.506 1.00 69.06 99 LEU A N 1
ATOM 758 C CA . LEU A 1 99 ? -15.331 -6.204 -9.842 1.00 69.06 99 LEU A CA 1
ATOM 759 C C . LEU A 1 99 ? -14.089 -6.999 -9.434 1.00 69.06 99 LEU A C 1
ATOM 761 O O . LEU A 1 99 ? -12.973 -6.524 -9.641 1.00 69.06 99 LEU A O 1
ATOM 765 N N . ILE A 1 100 ? -14.266 -8.216 -8.909 1.00 68.38 100 ILE A N 1
ATOM 766 C CA . ILE A 1 100 ? -13.145 -9.111 -8.587 1.00 68.38 100 ILE A CA 1
ATOM 767 C C . ILE A 1 100 ? -12.374 -9.462 -9.866 1.00 68.38 100 ILE A C 1
ATOM 769 O O . ILE A 1 100 ? -11.149 -9.373 -9.892 1.00 68.38 100 ILE A O 1
ATOM 773 N N . VAL A 1 101 ? -13.076 -9.793 -10.955 1.00 72.44 101 VAL A N 1
ATOM 774 C CA . VAL A 1 101 ? -12.445 -10.093 -12.253 1.00 72.44 101 VAL A CA 1
ATOM 775 C C . VAL A 1 101 ? -11.695 -8.886 -12.815 1.00 72.44 101 VAL A C 1
ATOM 777 O O . VAL A 1 101 ? -10.563 -9.030 -13.274 1.00 72.44 101 VAL A O 1
ATOM 780 N N . ALA A 1 102 ? -12.274 -7.691 -12.759 1.00 71.19 102 ALA A N 1
ATOM 781 C CA . ALA A 1 102 ? -11.593 -6.486 -13.219 1.00 71.19 102 ALA A CA 1
ATOM 782 C C . ALA A 1 102 ? -10.370 -6.146 -12.361 1.00 71.19 102 ALA A C 1
ATOM 784 O O . ALA A 1 102 ? -9.337 -5.784 -12.920 1.00 71.19 102 ALA A O 1
ATOM 785 N N . ASN A 1 103 ? -10.431 -6.355 -11.043 1.00 68.56 103 ASN A N 1
ATOM 786 C CA . ASN A 1 103 ? -9.267 -6.197 -10.173 1.00 68.56 103 ASN A CA 1
ATOM 787 C C . ASN A 1 103 ? -8.151 -7.203 -10.538 1.00 68.56 103 ASN A C 1
ATOM 789 O O . ASN A 1 103 ? -6.993 -6.819 -10.688 1.00 68.56 103 ASN A O 1
ATOM 793 N N . ILE A 1 104 ? -8.497 -8.463 -10.841 1.00 67.56 104 ILE A N 1
ATOM 794 C CA . ILE A 1 104 ? -7.544 -9.452 -11.386 1.00 67.56 104 ILE A CA 1
ATOM 795 C C . ILE A 1 104 ? -6.856 -8.946 -12.647 1.00 67.56 104 ILE A C 1
ATOM 797 O O . ILE A 1 104 ? -5.627 -8.965 -12.744 1.00 67.56 104 ILE A O 1
ATOM 801 N N . VAL A 1 105 ? -7.627 -8.455 -13.608 1.00 69.38 105 VAL A N 1
ATOM 802 C CA . VAL A 1 105 ? -7.072 -7.950 -14.865 1.00 69.38 105 VAL A CA 1
ATOM 803 C C . VAL A 1 105 ? -6.197 -6.712 -14.638 1.00 69.38 105 VAL A C 1
ATOM 805 O O . VAL A 1 105 ? -5.154 -6.565 -15.277 1.00 69.38 105 VAL A O 1
ATOM 808 N N . GLN A 1 106 ? -6.557 -5.856 -13.685 1.00 66.81 106 GLN A N 1
ATOM 809 C CA . GLN A 1 106 ? -5.810 -4.646 -13.362 1.00 66.81 106 GLN A CA 1
ATOM 810 C C . GLN A 1 106 ? -4.498 -4.935 -12.628 1.00 66.81 106 GLN A C 1
ATOM 812 O O . GLN A 1 106 ? -3.467 -4.352 -12.974 1.00 66.81 106 GLN A O 1
ATOM 817 N N . ALA A 1 107 ? -4.491 -5.879 -11.687 1.00 63.75 107 ALA A N 1
ATOM 818 C CA . ALA A 1 107 ? -3.275 -6.358 -11.038 1.00 63.75 107 ALA A CA 1
ATOM 819 C C . ALA A 1 107 ? -2.308 -6.982 -12.062 1.00 63.75 107 ALA A C 1
ATOM 821 O O . ALA A 1 107 ? -1.108 -6.688 -12.045 1.00 63.75 107 ALA A O 1
ATOM 822 N N . ILE A 1 108 ? -2.836 -7.747 -13.029 1.00 63.94 108 ILE A N 1
ATOM 823 C CA . ILE A 1 108 ? -2.065 -8.262 -14.169 1.00 63.94 108 ILE A CA 1
ATOM 824 C C . ILE A 1 108 ? -1.471 -7.109 -14.991 1.00 63.94 108 ILE A C 1
ATOM 826 O O . ILE A 1 108 ? -0.272 -7.093 -15.265 1.00 63.94 108 ILE A O 1
ATOM 830 N N . ALA A 1 109 ? -2.280 -6.113 -15.355 1.00 64.31 109 ALA A N 1
ATOM 831 C CA . ALA A 1 109 ? -1.830 -4.944 -16.111 1.00 64.31 109 ALA A CA 1
ATOM 832 C C . ALA A 1 109 ? -0.717 -4.169 -15.381 1.00 64.31 109 ALA A C 1
ATOM 834 O O . ALA A 1 109 ? 0.259 -3.721 -15.993 1.00 64.31 109 ALA A O 1
ATOM 835 N N . PHE A 1 110 ? -0.829 -4.042 -14.057 1.00 59.94 110 PHE A N 1
ATOM 836 C CA . PHE A 1 110 ? 0.139 -3.320 -13.238 1.00 59.94 110 PHE A CA 1
ATOM 837 C C . PHE A 1 110 ? 1.491 -4.029 -13.154 1.00 59.94 110 PHE A C 1
ATOM 839 O O . PHE A 1 110 ? 2.526 -3.356 -13.208 1.00 59.94 110 PHE A O 1
ATOM 846 N N . ALA A 1 111 ? 1.493 -5.365 -13.096 1.00 59.56 111 ALA A N 1
ATOM 847 C CA . ALA A 1 111 ? 2.707 -6.178 -13.163 1.00 59.56 111 ALA A CA 1
ATOM 848 C C . ALA A 1 111 ? 3.529 -5.862 -14.427 1.00 59.56 111 ALA A C 1
ATOM 850 O O . ALA A 1 111 ? 4.754 -5.744 -14.368 1.00 59.56 111 ALA A O 1
ATOM 851 N N . PHE A 1 112 ? 2.853 -5.626 -15.557 1.00 57.00 112 PHE A N 1
ATOM 852 C CA . PHE A 1 112 ? 3.488 -5.249 -16.824 1.00 57.00 112 PHE A CA 1
ATOM 853 C C . PHE A 1 112 ? 3.907 -3.775 -16.908 1.00 57.00 112 PHE A C 1
ATOM 855 O O . PHE A 1 112 ? 4.852 -3.450 -17.622 1.00 57.00 112 PHE A O 1
ATOM 862 N N . SER A 1 113 ? 3.229 -2.864 -16.200 1.00 52.12 113 SER A N 1
ATOM 863 C CA . SER A 1 113 ? 3.555 -1.427 -16.217 1.00 52.12 113 SER A CA 1
ATOM 864 C C . SER A 1 113 ? 4.750 -1.060 -15.343 1.00 52.12 113 SER A C 1
ATOM 866 O O . SER A 1 113 ? 5.374 -0.020 -15.568 1.00 52.12 113 SER A O 1
ATOM 868 N N . ARG A 1 114 ? 5.044 -1.863 -14.319 1.00 49.59 114 ARG A N 1
ATOM 869 C CA . ARG A 1 114 ? 6.066 -1.564 -13.311 1.00 49.59 114 ARG A CA 1
ATOM 870 C C . ARG A 1 114 ? 7.497 -1.833 -13.801 1.00 49.59 114 ARG A C 1
ATOM 872 O O . ARG A 1 114 ? 8.415 -1.166 -13.338 1.00 49.59 114 ARG A O 1
ATOM 879 N N . THR A 1 115 ? 7.690 -2.697 -14.801 1.00 48.69 115 THR A N 1
ATOM 880 C CA . THR A 1 115 ? 9.009 -3.071 -15.363 1.00 48.69 115 THR A CA 1
ATOM 881 C C . THR A 1 115 ? 9.717 -1.957 -16.148 1.00 48.69 115 THR A C 1
ATOM 883 O O . THR A 1 115 ? 10.825 -2.144 -16.653 1.00 48.69 115 THR A O 1
ATOM 886 N N . ALA A 1 116 ? 9.128 -0.764 -16.236 1.00 44.78 116 ALA A N 1
ATOM 887 C CA . ALA A 1 116 ? 9.754 0.372 -16.886 1.00 44.78 116 ALA A CA 1
ATOM 888 C C . ALA A 1 116 ? 10.770 1.076 -15.957 1.00 44.78 116 ALA A C 1
ATOM 890 O O . ALA A 1 116 ? 10.401 1.843 -15.072 1.00 44.78 116 ALA A O 1
ATOM 891 N N . GLN A 1 117 ? 12.057 0.899 -16.289 1.00 46.31 117 GLN A N 1
ATOM 892 C CA . GLN A 1 117 ? 13.071 1.970 -16.398 1.00 46.31 117 GLN A CA 1
ATOM 893 C C . GLN A 1 117 ? 14.209 2.188 -15.377 1.00 46.31 117 GLN A C 1
ATOM 895 O O . GLN A 1 117 ? 14.942 3.144 -15.607 1.00 46.31 117 GLN A O 1
ATOM 900 N N . LEU A 1 118 ? 14.485 1.370 -14.350 1.00 41.97 118 LEU A N 1
ATOM 901 C CA . LEU A 1 118 ? 15.469 1.824 -13.331 1.00 41.97 118 LEU A CA 1
ATOM 902 C C . LEU A 1 118 ? 16.799 1.085 -13.141 1.00 41.97 118 LEU A C 1
ATOM 904 O O . LEU A 1 118 ? 17.683 1.678 -12.536 1.00 41.97 118 LEU A O 1
ATOM 908 N N . TYR A 1 119 ? 17.037 -0.107 -13.690 1.00 39.69 119 TYR A N 1
ATOM 909 C CA . TYR A 1 119 ? 18.356 -0.740 -13.533 1.00 39.69 119 TYR A CA 1
ATOM 910 C C . TYR A 1 119 ? 18.792 -1.428 -14.822 1.00 39.69 119 TYR A C 1
ATOM 912 O O . TYR A 1 119 ? 18.103 -2.310 -15.320 1.00 39.69 119 TYR A O 1
ATOM 920 N N . GLY A 1 120 ? 19.940 -1.018 -15.367 1.00 40.91 120 GLY A N 1
ATOM 921 C CA . GLY A 1 120 ? 20.580 -1.596 -16.558 1.00 40.91 120 GLY A CA 1
ATOM 922 C C . GLY A 1 120 ? 21.126 -3.017 -16.359 1.00 40.91 120 GLY A C 1
ATOM 923 O O . GLY A 1 120 ? 22.136 -3.365 -16.954 1.00 40.91 120 GLY A O 1
ATOM 924 N N . SER A 1 121 ? 20.485 -3.816 -15.503 1.00 42.19 121 SER A N 1
ATOM 925 C CA . SER A 1 121 ? 20.785 -5.219 -15.233 1.00 42.19 121 SER A CA 1
ATOM 926 C C . SER A 1 121 ? 19.491 -6.017 -15.394 1.00 42.19 121 SER A C 1
ATOM 928 O O . SER A 1 121 ? 18.494 -5.745 -14.717 1.00 42.19 121 SER A O 1
ATOM 930 N N . GLU A 1 122 ? 19.496 -6.966 -16.330 1.00 47.09 122 GLU A N 1
ATOM 931 C CA . GLU A 1 122 ? 18.387 -7.889 -16.578 1.00 47.09 122 GLU A CA 1
ATOM 932 C C . GLU A 1 122 ? 17.990 -8.591 -15.262 1.00 47.09 122 GLU A C 1
ATOM 934 O O . GLU A 1 122 ? 18.803 -9.253 -14.625 1.00 47.09 122 GLU A O 1
ATOM 939 N N . GLY A 1 123 ? 16.744 -8.402 -14.808 1.00 53.28 123 GLY A N 1
ATOM 940 C CA . GLY A 1 123 ? 16.173 -9.127 -13.662 1.00 53.28 123 GLY A CA 1
ATOM 941 C C . GLY A 1 123 ? 16.199 -8.437 -12.287 1.00 53.28 123 GLY A C 1
ATOM 942 O O . GLY A 1 123 ? 15.391 -8.814 -11.439 1.00 53.28 123 GLY A O 1
ATOM 943 N N . ALA A 1 124 ? 16.999 -7.386 -12.059 1.00 56.19 124 ALA A N 1
ATOM 944 C CA . ALA A 1 124 ? 17.090 -6.705 -10.749 1.00 56.19 124 ALA A CA 1
ATOM 945 C C . ALA A 1 124 ? 15.746 -6.121 -10.255 1.00 56.19 124 ALA A C 1
ATOM 947 O O . ALA A 1 124 ? 15.422 -6.118 -9.067 1.00 56.19 124 ALA A O 1
ATOM 948 N N . TYR A 1 125 ? 14.923 -5.643 -11.187 1.00 57.06 125 TYR A N 1
ATOM 949 C CA . TYR A 1 125 ? 13.589 -5.142 -10.875 1.00 57.06 125 TYR A CA 1
ATOM 950 C C . TYR A 1 125 ? 12.623 -6.267 -10.480 1.00 57.06 125 TYR A C 1
ATOM 952 O O . TYR A 1 125 ? 11.875 -6.144 -9.511 1.00 57.06 125 TYR A O 1
ATOM 960 N N . ALA A 1 126 ? 12.666 -7.384 -11.211 1.00 58.97 126 ALA A N 1
ATOM 961 C CA . ALA A 1 126 ? 11.847 -8.554 -10.922 1.00 58.97 126 ALA A CA 1
ATOM 962 C C . ALA A 1 126 ? 12.217 -9.165 -9.560 1.00 58.97 126 ALA A C 1
ATOM 964 O O . ALA A 1 126 ? 11.327 -9.553 -8.806 1.00 58.97 126 ALA A O 1
ATOM 965 N N . SER A 1 127 ? 13.501 -9.173 -9.182 1.00 65.50 127 SER A N 1
ATOM 966 C CA . SER A 1 127 ? 13.930 -9.611 -7.847 1.00 65.50 127 SER A CA 1
ATOM 967 C C . SER A 1 127 ? 13.416 -8.704 -6.723 1.00 65.50 127 SER A C 1
ATOM 969 O O . SER A 1 127 ? 12.948 -9.208 -5.708 1.00 65.50 127 SER A O 1
ATOM 971 N N . ILE A 1 128 ? 13.414 -7.377 -6.901 1.00 70.44 128 ILE A N 1
ATOM 972 C CA . ILE A 1 128 ? 12.822 -6.453 -5.912 1.00 70.44 128 ILE A CA 1
ATOM 973 C C . ILE A 1 128 ? 11.317 -6.708 -5.778 1.00 70.44 128 ILE A C 1
ATOM 975 O O . ILE A 1 128 ? 10.792 -6.770 -4.665 1.00 70.44 128 ILE A O 1
ATOM 979 N N . LEU A 1 129 ? 10.622 -6.878 -6.905 1.00 65.50 129 LEU A N 1
ATOM 980 C CA . LEU A 1 129 ? 9.174 -7.068 -6.932 1.00 65.50 129 LEU A CA 1
ATOM 981 C C . LEU A 1 129 ? 8.755 -8.400 -6.296 1.00 65.50 129 LEU A C 1
ATOM 983 O O . LEU A 1 129 ? 7.815 -8.438 -5.507 1.00 65.50 129 LEU A O 1
ATOM 987 N N . THR A 1 130 ? 9.479 -9.477 -6.600 1.00 71.06 130 THR A N 1
ATOM 988 C CA . THR A 1 130 ? 9.272 -10.801 -5.991 1.00 71.06 130 THR A CA 1
ATOM 989 C C . THR A 1 130 ? 9.561 -10.775 -4.492 1.00 71.06 130 THR A C 1
ATOM 991 O O . THR A 1 130 ? 8.751 -11.280 -3.721 1.00 71.06 130 THR A O 1
ATOM 994 N N . MET A 1 131 ? 10.639 -10.118 -4.049 1.00 74.38 131 MET A N 1
ATOM 995 C CA . MET A 1 131 ? 10.918 -9.911 -2.623 1.00 74.38 131 MET A CA 1
ATOM 996 C C . MET A 1 131 ? 9.831 -9.095 -1.919 1.00 74.38 131 MET A C 1
ATOM 998 O O . MET A 1 131 ? 9.460 -9.424 -0.795 1.00 74.38 131 MET A O 1
ATOM 1002 N N . GLY A 1 132 ? 9.291 -8.073 -2.588 1.00 80.56 132 GLY A N 1
ATOM 1003 C CA . GLY A 1 132 ? 8.157 -7.301 -2.087 1.00 80.56 132 GLY A CA 1
ATOM 1004 C C . GLY A 1 132 ? 6.910 -8.167 -1.923 1.00 80.56 132 GLY A C 1
ATOM 1005 O O . GLY A 1 132 ? 6.327 -8.198 -0.847 1.00 80.56 132 GLY A O 1
ATOM 1006 N N . ALA A 1 133 ? 6.564 -8.955 -2.945 1.00 75.06 133 ALA A N 1
ATOM 1007 C CA . ALA A 1 133 ? 5.435 -9.882 -2.895 1.00 75.06 133 ALA A CA 1
ATOM 1008 C C . ALA A 1 133 ? 5.584 -10.923 -1.769 1.00 75.06 133 ALA A C 1
ATOM 1010 O O . ALA A 1 133 ? 4.635 -11.161 -1.026 1.00 75.06 133 ALA A O 1
ATOM 1011 N N . ILE A 1 134 ? 6.780 -11.497 -1.592 1.00 82.00 134 ILE A N 1
ATOM 1012 C CA . ILE A 1 134 ? 7.088 -12.401 -0.470 1.00 82.00 134 ILE A CA 1
ATOM 1013 C C . ILE A 1 134 ? 6.887 -11.680 0.869 1.00 82.00 134 ILE A C 1
ATOM 1015 O O . ILE A 1 134 ? 6.244 -12.226 1.767 1.00 82.00 134 ILE A O 1
ATOM 1019 N N . GLY A 1 135 ? 7.391 -10.448 0.990 1.00 85.25 135 GLY A N 1
ATOM 1020 C CA . GLY A 1 135 ? 7.187 -9.593 2.158 1.00 85.25 135 GLY A CA 1
ATOM 1021 C C . GLY A 1 135 ? 5.705 -9.406 2.474 1.00 85.25 135 GLY A C 1
ATOM 1022 O O . GLY A 1 135 ? 5.287 -9.698 3.593 1.00 85.25 135 GLY A O 1
ATOM 1023 N N . SER A 1 136 ? 4.893 -9.025 1.487 1.00 82.88 136 SER A N 1
ATOM 1024 C CA . SER A 1 136 ? 3.449 -8.836 1.654 1.00 82.88 136 SER A CA 1
ATOM 1025 C C . SER A 1 136 ? 2.715 -10.116 2.065 1.00 82.88 136 SER A C 1
ATOM 1027 O O . SER A 1 136 ? 1.832 -10.049 2.915 1.00 82.88 136 SER A O 1
ATOM 1029 N N . ILE A 1 137 ? 3.090 -11.293 1.542 1.00 80.88 137 ILE A N 1
ATOM 1030 C CA . ILE A 1 137 ? 2.508 -12.583 1.973 1.00 80.88 137 ILE A CA 1
ATOM 1031 C C . ILE A 1 137 ? 2.787 -12.823 3.449 1.00 80.88 137 ILE A C 1
ATOM 1033 O O . ILE A 1 137 ? 1.874 -13.090 4.231 1.00 80.88 137 ILE A O 1
ATOM 1037 N N . ILE A 1 138 ? 4.064 -12.740 3.828 1.00 86.38 138 ILE A N 1
ATOM 1038 C CA . ILE A 1 138 ? 4.488 -12.967 5.207 1.00 86.38 138 ILE A CA 1
ATOM 1039 C C . ILE A 1 138 ? 3.789 -11.953 6.117 1.00 86.38 138 ILE A C 1
ATOM 1041 O O . ILE A 1 138 ? 3.272 -12.328 7.167 1.00 86.38 138 ILE A O 1
ATOM 1045 N N . GLY A 1 139 ? 3.695 -10.695 5.681 1.00 87.50 139 GLY A N 1
ATOM 1046 C CA . GLY A 1 139 ? 2.967 -9.637 6.367 1.00 87.50 139 GLY A CA 1
ATOM 1047 C C . GLY A 1 139 ? 1.493 -9.978 6.574 1.00 87.50 139 GLY A C 1
ATOM 1048 O O . GLY A 1 139 ? 1.015 -9.942 7.702 1.00 87.50 139 GLY A O 1
ATOM 1049 N N . ALA A 1 140 ? 0.778 -10.387 5.526 1.00 83.12 140 ALA A N 1
ATOM 1050 C CA . ALA A 1 140 ? -0.631 -10.768 5.615 1.00 83.12 140 ALA A CA 1
ATOM 1051 C C . ALA A 1 140 ? -0.861 -11.960 6.565 1.00 83.12 140 ALA A C 1
ATOM 1053 O O . ALA A 1 140 ? -1.786 -11.936 7.378 1.00 83.12 140 ALA A O 1
ATOM 1054 N N . LEU A 1 141 ? 0.011 -12.974 6.528 1.00 84.88 141 LEU A N 1
ATOM 1055 C CA . LEU A 1 141 ? -0.059 -14.130 7.429 1.00 84.88 141 LEU A CA 1
ATOM 1056 C C . LEU A 1 141 ? 0.223 -13.748 8.891 1.00 84.88 141 LEU A C 1
ATOM 1058 O O . LEU A 1 141 ? -0.418 -14.263 9.810 1.00 84.88 141 LEU A O 1
ATOM 1062 N N . LEU A 1 142 ? 1.172 -12.835 9.116 1.00 87.06 142 LEU A N 1
ATOM 1063 C CA . LEU A 1 142 ? 1.543 -12.355 10.447 1.00 87.06 142 LEU A CA 1
ATOM 1064 C C . LEU A 1 142 ? 0.595 -11.283 10.994 1.00 87.06 142 LEU A C 1
ATOM 1066 O O . LEU A 1 142 ? 0.564 -11.092 12.210 1.00 87.06 142 LEU A O 1
ATOM 1070 N N . ALA A 1 143 ? -0.203 -10.628 10.148 1.00 85.12 143 ALA A N 1
ATOM 1071 C CA . ALA A 1 143 ? -1.124 -9.573 10.564 1.00 85.12 143 ALA A CA 1
ATOM 1072 C C . ALA A 1 143 ? -2.126 -10.069 11.615 1.00 85.12 143 ALA A C 1
ATOM 1074 O O . ALA A 1 143 ? -2.422 -9.364 12.571 1.00 85.12 143 ALA A O 1
ATOM 1075 N N . SER A 1 144 ? -2.582 -11.321 11.518 1.00 81.44 144 SER A N 1
ATOM 1076 C CA . SER A 1 144 ? -3.485 -11.909 12.519 1.00 81.44 144 SER A CA 1
ATOM 1077 C C . SER A 1 144 ? -2.848 -12.088 13.907 1.00 81.44 144 SER A C 1
ATOM 1079 O O . SER A 1 144 ? -3.561 -12.141 14.908 1.00 81.44 144 SER A O 1
ATOM 1081 N N . LYS A 1 145 ? -1.511 -12.167 13.993 1.00 83.69 145 LYS A N 1
ATOM 1082 C CA . LYS A 1 145 ? -0.773 -12.380 15.250 1.00 83.69 145 LYS A CA 1
ATOM 1083 C C . LYS A 1 145 ? -0.462 -11.086 15.996 1.00 83.69 145 LYS A C 1
ATOM 1085 O O . LYS A 1 145 ? -0.125 -11.131 17.179 1.00 83.69 145 LYS A O 1
ATOM 1090 N N . ILE A 1 146 ? -0.536 -9.942 15.324 1.00 84.38 146 ILE A N 1
ATOM 1091 C CA . ILE A 1 146 ? -0.205 -8.645 15.907 1.00 84.38 146 ILE A CA 1
ATOM 1092 C C . ILE A 1 146 ? -1.495 -7.990 16.395 1.00 84.38 146 ILE A C 1
ATOM 1094 O O . ILE A 1 146 ? -2.509 -7.947 15.705 1.00 84.38 146 ILE A O 1
ATOM 1098 N N . LYS A 1 147 ? -1.484 -7.480 17.630 1.00 83.56 147 LYS A N 1
ATOM 1099 C CA . LYS A 1 147 ? -2.646 -6.763 18.165 1.00 83.56 147 LYS A CA 1
ATOM 1100 C C . LYS A 1 147 ? -2.800 -5.430 17.439 1.00 83.56 147 LYS A C 1
ATOM 1102 O O . LYS A 1 147 ? -1.860 -4.632 17.413 1.00 83.56 147 LYS A O 1
ATOM 1107 N N . ALA A 1 148 ? -4.001 -5.157 16.940 1.00 78.25 148 ALA A N 1
ATOM 1108 C CA . ALA A 1 148 ? -4.345 -3.870 16.358 1.00 78.25 148 ALA A CA 1
ATOM 1109 C C . ALA A 1 148 ? -4.418 -2.801 17.464 1.00 78.25 148 ALA A C 1
ATOM 1111 O O . ALA A 1 148 ? -5.441 -2.655 18.129 1.00 78.25 148 ALA A O 1
ATOM 1112 N N . ASN A 1 149 ? -3.342 -2.037 17.658 1.00 83.50 149 ASN A N 1
ATOM 1113 C CA . ASN A 1 149 ? -3.294 -0.867 18.540 1.00 83.50 149 ASN A CA 1
ATOM 1114 C C . ASN A 1 149 ? -2.572 0.288 17.824 1.00 83.50 149 ASN A C 1
ATOM 1116 O O . ASN A 1 149 ? -1.696 0.038 16.999 1.00 83.50 149 ASN A O 1
ATOM 1120 N N . VAL A 1 150 ? -2.901 1.537 18.163 1.00 84.44 150 VAL A N 1
ATOM 1121 C CA . VAL A 1 150 ? -2.282 2.752 17.605 1.00 84.44 150 VAL A CA 1
ATOM 1122 C C . VAL A 1 150 ? -0.763 2.737 17.807 1.00 84.44 150 VAL A C 1
ATOM 1124 O O . VAL A 1 150 ? -0.021 3.013 16.872 1.00 84.44 150 VAL A O 1
ATOM 1127 N N . TYR A 1 151 ? -0.280 2.316 18.979 1.00 85.81 151 TYR A N 1
ATOM 1128 C CA . TYR A 1 151 ? 1.161 2.187 19.236 1.00 85.81 151 TYR A CA 1
ATOM 1129 C C . TYR A 1 151 ? 1.832 1.153 18.320 1.00 85.81 151 TYR A C 1
ATOM 1131 O O . TYR A 1 151 ? 2.885 1.425 17.748 1.00 85.81 151 TYR A O 1
ATOM 1139 N N . ASN A 1 152 ? 1.197 -0.008 18.122 1.00 87.06 152 ASN A N 1
ATOM 1140 C CA . ASN A 1 152 ? 1.710 -1.043 17.223 1.00 87.06 152 ASN A CA 1
ATOM 1141 C C . ASN A 1 152 ? 1.689 -0.571 15.764 1.00 87.06 152 ASN A C 1
ATOM 1143 O O . ASN A 1 152 ? 2.634 -0.842 15.036 1.00 87.06 152 ASN A O 1
ATOM 1147 N N . LEU A 1 153 ? 0.662 0.179 15.348 1.00 87.00 153 LEU A N 1
ATOM 1148 C CA . LEU A 1 153 ? 0.590 0.802 14.022 1.00 87.00 153 LEU A CA 1
ATOM 1149 C C . LEU A 1 153 ? 1.770 1.748 13.774 1.00 87.00 153 LEU A C 1
ATOM 1151 O O . LEU A 1 153 ? 2.396 1.682 12.721 1.00 87.00 153 LEU A O 1
ATOM 1155 N N . LEU A 1 154 ? 2.121 2.586 14.748 1.00 88.81 154 LEU A N 1
ATOM 1156 C CA . LEU A 1 154 ? 3.265 3.492 14.625 1.00 88.81 154 LEU A CA 1
ATOM 1157 C C . LEU A 1 154 ? 4.597 2.729 14.584 1.00 88.81 154 LEU A C 1
ATOM 1159 O O . LEU A 1 154 ? 5.448 3.023 13.747 1.00 88.81 154 LEU A O 1
ATOM 1163 N N . ILE A 1 155 ? 4.764 1.690 15.407 1.00 89.81 155 ILE A N 1
ATOM 1164 C CA . ILE A 1 155 ? 5.957 0.826 15.351 1.00 89.81 155 ILE A CA 1
ATOM 1165 C C . ILE A 1 155 ? 6.080 0.161 13.974 1.00 89.81 155 ILE A C 1
ATOM 1167 O O . ILE A 1 155 ? 7.155 0.181 13.379 1.00 89.81 155 ILE A O 1
ATOM 1171 N N . LEU A 1 156 ? 4.983 -0.377 13.435 1.00 91.06 156 LEU A N 1
ATOM 1172 C CA . LEU A 1 156 ? 4.952 -0.963 12.094 1.00 91.06 156 LEU A CA 1
ATOM 1173 C C . LEU A 1 156 ? 5.332 0.070 11.030 1.00 91.06 156 LEU A C 1
ATOM 1175 O O . LEU A 1 156 ? 6.180 -0.216 10.191 1.00 91.06 156 LEU A O 1
ATOM 1179 N N . LEU A 1 157 ? 4.794 1.290 11.112 1.00 90.62 157 LEU A N 1
ATOM 1180 C CA . LEU A 1 157 ? 5.151 2.383 10.208 1.00 90.62 157 LEU A CA 1
ATOM 1181 C C . LEU A 1 157 ? 6.642 2.746 10.310 1.00 90.62 157 LEU A C 1
ATOM 1183 O O . LEU A 1 157 ? 7.305 2.919 9.290 1.00 90.62 157 LEU A O 1
ATOM 1187 N N . ALA A 1 158 ? 7.214 2.791 11.514 1.00 91.44 158 ALA A N 1
ATOM 1188 C CA . ALA A 1 158 ? 8.648 3.025 11.684 1.00 91.44 158 ALA A CA 1
ATOM 1189 C C . ALA A 1 158 ? 9.479 1.906 11.032 1.00 91.44 158 ALA A C 1
ATOM 1191 O O . ALA A 1 158 ? 10.445 2.190 10.325 1.00 91.44 158 ALA A O 1
ATOM 1192 N N . LEU A 1 159 ? 9.070 0.645 11.199 1.00 91.69 159 LEU A N 1
ATOM 1193 C CA . LEU A 1 159 ? 9.729 -0.508 10.580 1.00 91.69 159 LEU A CA 1
ATOM 1194 C C . LEU A 1 159 ? 9.637 -0.489 9.045 1.00 91.69 159 LEU A C 1
ATOM 1196 O O . LEU A 1 159 ? 10.604 -0.867 8.383 1.00 91.69 159 LEU A O 1
ATOM 1200 N N . THR A 1 160 ? 8.543 0.021 8.462 1.00 89.62 160 THR A N 1
ATOM 1201 C CA . THR A 1 160 ? 8.496 0.272 7.006 1.00 89.62 160 THR A CA 1
ATOM 1202 C C . THR A 1 160 ? 9.546 1.290 6.575 1.00 89.62 160 THR A C 1
ATOM 1204 O O . THR A 1 160 ? 10.273 1.054 5.611 1.00 89.62 160 THR A O 1
ATOM 1207 N N . GLY A 1 161 ? 9.697 2.378 7.338 1.00 86.81 161 GLY A N 1
ATOM 1208 C CA . GLY A 1 161 ? 10.720 3.393 7.102 1.00 86.81 161 GLY A CA 1
ATOM 1209 C C . GLY A 1 161 ? 12.141 2.835 7.198 1.00 86.81 161 GLY A C 1
ATOM 1210 O O . GLY A 1 161 ? 12.985 3.189 6.378 1.00 86.81 161 GLY A O 1
ATOM 1211 N N . VAL A 1 162 ? 12.395 1.903 8.126 1.00 88.50 162 VAL A N 1
ATOM 1212 C CA . VAL A 1 162 ? 13.674 1.173 8.222 1.00 88.50 162 VAL A CA 1
ATOM 1213 C C . VAL A 1 162 ? 13.925 0.335 6.968 1.00 88.50 162 VAL A C 1
ATOM 1215 O O . VAL A 1 162 ? 15.030 0.380 6.431 1.00 88.50 162 VAL A O 1
ATOM 1218 N N . GLY A 1 163 ? 12.910 -0.366 6.453 1.00 85.88 163 GLY A N 1
ATOM 1219 C CA . GLY A 1 163 ? 13.013 -1.111 5.194 1.00 85.88 163 GLY A CA 1
ATOM 1220 C C . GLY A 1 163 ? 13.429 -0.219 4.020 1.00 85.88 163 GLY A C 1
ATOM 1221 O O . GLY A 1 163 ? 14.395 -0.526 3.324 1.00 85.88 163 GLY A O 1
ATOM 1222 N N . VAL A 1 164 ? 12.775 0.938 3.860 1.00 84.62 164 VAL A N 1
ATOM 1223 C CA . VAL A 1 164 ? 13.128 1.930 2.824 1.00 84.62 164 VAL A CA 1
ATOM 1224 C C . VAL A 1 164 ? 14.530 2.505 3.047 1.00 84.62 164 VAL A C 1
ATOM 1226 O O . VAL A 1 164 ? 15.296 2.658 2.097 1.00 84.62 164 VAL A O 1
ATOM 1229 N N . PHE A 1 165 ? 14.905 2.778 4.297 1.00 83.56 165 PHE A N 1
ATOM 1230 C CA . PHE A 1 165 ? 16.233 3.284 4.641 1.00 83.56 165 PHE A CA 1
ATOM 1231 C C . PHE A 1 165 ? 17.338 2.281 4.274 1.00 83.56 165 PHE A C 1
ATOM 1233 O O . PHE A 1 165 ? 18.355 2.669 3.701 1.00 83.56 165 PHE A O 1
ATOM 1240 N N . MET A 1 166 ? 17.126 0.983 4.519 1.00 80.12 166 MET A N 1
ATOM 1241 C CA . MET A 1 166 ? 18.070 -0.077 4.141 1.00 80.12 166 MET A CA 1
ATOM 1242 C C . MET A 1 166 ? 18.318 -0.142 2.630 1.00 80.12 166 MET A C 1
ATOM 1244 O O . MET A 1 166 ? 19.442 -0.418 2.211 1.00 80.12 166 MET A O 1
ATOM 1248 N N . MET A 1 167 ? 17.307 0.161 1.808 1.00 76.12 167 MET A N 1
ATOM 1249 C CA . MET A 1 167 ? 17.458 0.211 0.347 1.00 76.12 167 MET A CA 1
ATOM 1250 C C . MET A 1 167 ? 18.389 1.349 -0.106 1.00 76.12 167 MET A C 1
ATOM 1252 O O . MET A 1 167 ? 18.983 1.261 -1.178 1.00 76.12 167 MET A O 1
ATOM 1256 N N . GLY A 1 168 ? 18.538 2.396 0.713 1.00 71.75 168 GLY A N 1
ATOM 1257 C CA . GLY A 1 168 ? 19.378 3.561 0.438 1.00 71.75 168 GLY A CA 1
ATOM 1258 C C . GLY A 1 168 ? 20.839 3.448 0.882 1.00 71.75 168 GLY A C 1
ATOM 1259 O O . GLY A 1 168 ? 21.639 4.330 0.568 1.00 71.75 168 GLY A O 1
ATOM 1260 N N . LEU A 1 169 ? 21.212 2.389 1.606 1.00 73.88 169 LEU A N 1
ATOM 1261 C CA . LEU A 1 169 ? 22.586 2.175 2.061 1.00 73.88 169 LEU A CA 1
ATOM 1262 C C . LEU A 1 169 ? 23.433 1.491 0.973 1.00 73.88 169 LEU A C 1
ATOM 1264 O O . LEU A 1 169 ? 22.915 0.613 0.277 1.00 73.88 169 LEU A O 1
ATOM 1268 N N . PRO A 1 170 ? 24.736 1.827 0.841 1.00 65.75 170 PRO A N 1
ATOM 1269 C CA . PRO A 1 170 ? 25.660 1.219 -0.124 1.00 65.75 170 PRO A CA 1
ATOM 1270 C C . PRO A 1 170 ? 26.070 -0.195 0.320 1.00 65.75 170 PRO A C 1
ATOM 1272 O O . PRO A 1 170 ? 27.232 -0.482 0.593 1.00 65.75 170 PRO A O 1
ATOM 1275 N N . LEU A 1 171 ? 25.079 -1.073 0.450 1.00 65.00 171 LEU A N 1
ATOM 1276 C CA . LEU A 1 171 ? 25.204 -2.464 0.862 1.00 65.00 171 LEU A CA 1
ATOM 1277 C C . LEU A 1 171 ? 25.252 -3.383 -0.369 1.00 65.00 171 LEU A C 1
ATOM 1279 O O . LEU A 1 171 ? 24.788 -2.994 -1.445 1.00 65.00 171 LEU A O 1
ATOM 1283 N N . PRO A 1 172 ? 25.772 -4.619 -0.236 1.00 68.81 172 PRO A N 1
ATOM 1284 C CA . PRO A 1 172 ? 25.709 -5.606 -1.309 1.00 68.81 172 PRO A CA 1
ATOM 1285 C C . PRO A 1 172 ? 24.269 -5.796 -1.802 1.00 68.81 172 PRO A C 1
ATOM 1287 O O . PRO A 1 172 ? 23.318 -5.758 -1.019 1.00 68.81 172 PRO A O 1
ATOM 1290 N N . THR A 1 173 ? 24.112 -6.028 -3.108 1.00 65.44 173 THR A N 1
ATOM 1291 C CA . THR A 1 173 ? 22.831 -6.017 -3.839 1.00 65.44 173 THR A CA 1
ATOM 1292 C C . THR A 1 173 ? 21.728 -6.844 -3.166 1.00 65.44 173 THR A C 1
ATOM 1294 O O . THR A 1 173 ? 20.580 -6.412 -3.099 1.00 65.44 173 THR A O 1
ATOM 1297 N N . PHE A 1 174 ? 22.079 -7.997 -2.588 1.00 62.41 174 PHE A N 1
ATOM 1298 C CA . PHE A 1 174 ? 21.150 -8.863 -1.856 1.00 62.41 174 PHE A CA 1
ATOM 1299 C C . PHE A 1 174 ? 20.544 -8.191 -0.609 1.00 62.41 174 PHE A C 1
ATOM 1301 O O . PHE A 1 174 ? 19.349 -8.317 -0.349 1.00 62.41 174 PHE A O 1
ATOM 1308 N N . LEU A 1 175 ? 21.351 -7.434 0.141 1.00 66.75 175 LEU A N 1
ATOM 1309 C CA . LEU A 1 175 ? 20.919 -6.751 1.360 1.00 66.75 175 LEU A CA 1
ATOM 1310 C C . LEU A 1 175 ? 20.058 -5.524 1.036 1.00 66.75 175 LEU A C 1
ATOM 1312 O O . LEU A 1 175 ? 19.049 -5.297 1.699 1.00 66.75 175 LEU A O 1
ATOM 1316 N N . SER A 1 176 ? 20.390 -4.787 -0.028 1.00 68.19 176 SER A N 1
ATOM 1317 C CA . SER A 1 176 ? 19.552 -3.679 -0.508 1.00 68.19 176 SER A CA 1
ATOM 1318 C C . SER A 1 176 ? 18.174 -4.177 -0.972 1.00 68.19 176 SER A C 1
ATOM 1320 O O . SER A 1 176 ? 17.153 -3.606 -0.593 1.00 68.19 176 SER A O 1
ATOM 1322 N N . PHE A 1 177 ? 18.105 -5.309 -1.687 1.00 68.31 177 PHE A N 1
ATOM 1323 C CA . PHE A 1 177 ? 16.820 -5.893 -2.095 1.00 68.31 177 PHE A CA 1
ATOM 1324 C C . PHE A 1 177 ? 15.998 -6.427 -0.913 1.00 68.31 177 PHE A C 1
ATOM 1326 O O . PHE A 1 177 ? 14.774 -6.285 -0.911 1.00 68.31 177 PHE A O 1
ATOM 1333 N N . SER A 1 178 ? 16.653 -6.956 0.130 1.00 77.19 178 SER A N 1
ATOM 1334 C CA . SER A 1 178 ? 15.970 -7.381 1.360 1.00 77.19 178 SER A CA 1
ATOM 1335 C C . SER A 1 178 ? 15.244 -6.231 2.076 1.00 77.19 178 SER A C 1
ATOM 1337 O O . SER A 1 178 ? 14.235 -6.465 2.740 1.00 77.19 178 SER A O 1
ATOM 1339 N N . GLY A 1 179 ? 15.675 -4.980 1.867 1.00 79.69 179 GLY A N 1
ATOM 1340 C CA . GLY A 1 179 ? 14.974 -3.794 2.366 1.00 79.69 179 GLY A CA 1
ATOM 1341 C C . GLY A 1 179 ? 13.549 -3.664 1.816 1.00 79.69 179 GLY A C 1
ATOM 1342 O O . GLY A 1 179 ? 12.641 -3.295 2.561 1.00 79.69 179 GLY A O 1
ATOM 1343 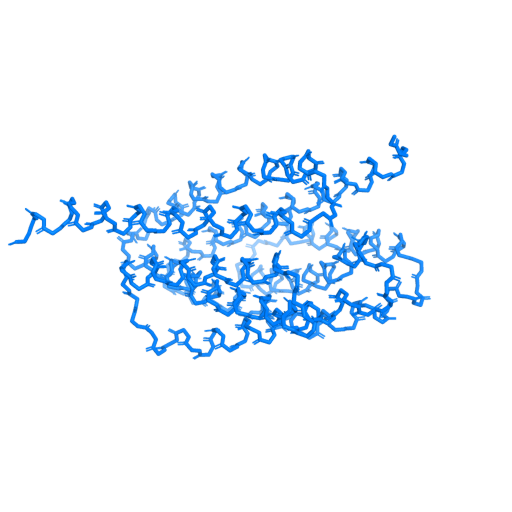N N . ASN A 1 180 ? 1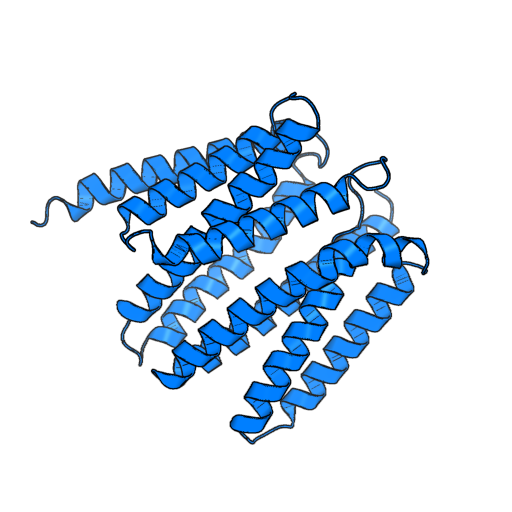3.314 -4.064 0.559 1.00 80.56 180 ASN A N 1
ATOM 1344 C CA . ASN A 1 180 ? 11.969 -4.049 -0.026 1.00 80.56 180 ASN A CA 1
ATOM 1345 C C . ASN A 1 180 ? 11.057 -5.109 0.603 1.00 80.56 180 ASN A C 1
ATOM 1347 O O . ASN A 1 180 ? 9.880 -4.849 0.832 1.00 80.56 180 ASN A O 1
ATOM 1351 N N . LEU A 1 181 ? 11.608 -6.284 0.927 1.00 85.12 181 LEU A N 1
ATOM 1352 C CA . LEU A 1 181 ? 10.881 -7.329 1.649 1.00 85.12 181 LEU A CA 1
ATOM 1353 C C . LEU A 1 181 ? 10.442 -6.824 3.027 1.00 85.12 181 LEU A C 1
ATOM 1355 O O . LEU A 1 181 ? 9.276 -6.960 3.384 1.00 85.12 181 LEU A O 1
ATOM 1359 N N . VAL A 1 182 ? 11.364 -6.216 3.781 1.00 87.88 182 VAL A N 1
ATOM 1360 C CA . VAL A 1 182 ? 11.088 -5.643 5.108 1.00 87.88 182 VAL A CA 1
ATOM 1361 C C . VAL A 1 182 ? 10.031 -4.541 5.018 1.00 87.88 182 VAL A C 1
ATOM 1363 O O . VAL A 1 182 ? 9.074 -4.542 5.792 1.00 87.88 182 VAL A O 1
ATOM 1366 N N . CYS A 1 183 ? 10.173 -3.633 4.050 1.00 86.88 183 CYS A N 1
ATOM 1367 C CA . CYS A 1 183 ? 9.222 -2.552 3.819 1.00 86.88 183 CYS A CA 1
ATOM 1368 C C . CYS A 1 183 ? 7.811 -3.092 3.550 1.00 86.88 183 CYS A C 1
ATOM 1370 O O . CYS A 1 183 ? 6.874 -2.743 4.264 1.00 86.88 183 CYS A O 1
ATOM 1372 N N . GLU A 1 184 ? 7.657 -3.971 2.559 1.00 85.56 184 GLU A N 1
ATOM 1373 C CA . GLU A 1 184 ? 6.351 -4.495 2.143 1.00 85.56 184 GLU A CA 1
ATOM 1374 C C . GLU A 1 184 ? 5.707 -5.393 3.206 1.00 85.56 184 GLU A C 1
ATOM 1376 O O . GLU A 1 184 ? 4.489 -5.356 3.394 1.00 85.56 184 GLU A O 1
ATOM 1381 N N . LEU A 1 185 ? 6.507 -6.144 3.970 1.00 88.44 185 LEU A N 1
ATOM 1382 C CA . LEU A 1 185 ? 6.025 -6.951 5.093 1.00 88.44 185 LEU A CA 1
ATOM 1383 C C . LEU A 1 185 ? 5.334 -6.082 6.140 1.00 88.44 185 LEU A C 1
ATOM 1385 O O . LEU A 1 185 ? 4.170 -6.315 6.475 1.00 88.44 185 LEU A O 1
ATOM 1389 N N . PHE A 1 186 ? 6.029 -5.063 6.647 1.00 90.31 186 PHE A N 1
ATOM 1390 C CA . PHE A 1 186 ? 5.473 -4.210 7.694 1.00 90.31 186 PHE A CA 1
ATOM 1391 C C . PHE A 1 186 ? 4.390 -3.268 7.163 1.00 90.31 186 PHE A C 1
ATOM 1393 O O . PHE A 1 186 ? 3.434 -2.989 7.886 1.00 90.31 186 PHE A O 1
ATOM 1400 N N . MET A 1 187 ? 4.475 -2.850 5.896 1.00 87.69 187 MET A N 1
ATOM 1401 C CA . MET A 1 187 ? 3.469 -1.993 5.266 1.00 87.69 187 MET A CA 1
ATOM 1402 C C . MET A 1 187 ? 2.152 -2.743 5.093 1.00 87.69 187 MET A C 1
ATOM 1404 O O . MET A 1 187 ? 1.084 -2.192 5.347 1.00 87.69 187 MET A O 1
ATOM 1408 N N . THR A 1 188 ? 2.219 -4.027 4.736 1.00 85.06 188 THR A N 1
ATOM 1409 C CA . THR A 1 188 ? 1.029 -4.874 4.611 1.00 85.06 188 THR A CA 1
ATOM 1410 C C . THR A 1 188 ? 0.334 -5.047 5.960 1.00 85.06 188 THR A C 1
ATOM 1412 O O . THR A 1 188 ? -0.875 -4.841 6.060 1.00 85.06 188 THR A O 1
ATOM 1415 N N . ILE A 1 189 ? 1.090 -5.345 7.022 1.00 87.12 189 ILE A N 1
ATOM 1416 C CA . ILE A 1 189 ? 0.541 -5.457 8.382 1.00 87.12 189 ILE A CA 1
ATOM 1417 C C . ILE A 1 189 ? -0.070 -4.120 8.829 1.00 87.12 189 ILE A C 1
ATOM 1419 O O . ILE A 1 189 ? -1.181 -4.093 9.365 1.00 87.12 189 ILE A O 1
ATOM 1423 N N . PHE A 1 190 ? 0.636 -3.008 8.593 1.00 88.50 190 PHE A N 1
ATOM 1424 C CA . PHE A 1 190 ? 0.148 -1.666 8.899 1.00 88.50 190 PHE A CA 1
ATOM 1425 C C . PHE A 1 190 ? -1.182 -1.383 8.197 1.00 88.50 190 PHE A C 1
ATOM 1427 O O . PHE A 1 190 ? -2.140 -1.008 8.865 1.00 88.50 190 PHE A O 1
ATOM 1434 N N . ASN A 1 191 ? -1.266 -1.615 6.884 1.00 84.38 191 ASN A N 1
ATOM 1435 C CA . ASN A 1 191 ? -2.471 -1.361 6.096 1.00 84.38 191 ASN A CA 1
ATOM 1436 C C . ASN A 1 191 ? -3.660 -2.185 6.597 1.00 84.38 191 ASN A C 1
ATOM 1438 O O . ASN A 1 191 ? -4.730 -1.622 6.830 1.00 84.38 191 ASN A O 1
ATOM 1442 N N . ILE A 1 192 ? -3.467 -3.488 6.835 1.00 83.44 192 ILE A N 1
ATOM 1443 C CA . ILE A 1 192 ? -4.526 -4.366 7.351 1.00 83.44 192 ILE A CA 1
ATOM 1444 C C . ILE A 1 192 ? -5.054 -3.826 8.682 1.00 83.44 192 ILE A C 1
ATOM 1446 O O . ILE A 1 192 ? -6.260 -3.634 8.842 1.00 83.44 192 ILE A O 1
ATOM 1450 N N . HIS A 1 193 ? -4.171 -3.529 9.638 1.00 85.62 193 HIS A N 1
ATOM 1451 C CA . HIS A 1 193 ? -4.598 -3.026 10.942 1.00 85.62 193 HIS A CA 1
ATOM 1452 C C . HIS A 1 193 ? -5.178 -1.615 10.888 1.00 85.62 193 HIS A C 1
ATOM 1454 O O . HIS A 1 193 ? -6.123 -1.339 11.623 1.00 85.62 193 HIS A O 1
ATOM 1460 N N . PHE A 1 194 ? -4.644 -0.734 10.043 1.00 86.69 194 PHE A N 1
ATOM 1461 C CA . PHE A 1 194 ? -5.126 0.635 9.896 1.00 86.69 194 PHE A CA 1
ATOM 1462 C C . PHE A 1 194 ? -6.563 0.631 9.382 1.00 86.69 194 PHE A C 1
ATOM 1464 O O . PHE A 1 194 ? -7.448 1.192 10.027 1.00 86.69 194 PHE A O 1
ATOM 1471 N N . PHE A 1 195 ? -6.824 -0.082 8.283 1.00 82.38 195 PHE A N 1
ATOM 1472 C CA . PHE A 1 195 ? -8.173 -0.179 7.732 1.00 82.38 195 PHE A CA 1
ATOM 1473 C C . PHE A 1 195 ? -9.126 -0.924 8.665 1.00 82.38 195 PHE A C 1
ATOM 1475 O O . PHE A 1 195 ? -10.256 -0.475 8.842 1.00 82.38 195 PHE A O 1
ATOM 1482 N N . THR A 1 196 ? -8.672 -1.983 9.340 1.00 81.69 196 THR A N 1
ATOM 1483 C CA . THR A 1 196 ? -9.497 -2.679 10.343 1.00 81.69 196 THR A CA 1
ATOM 1484 C C . THR A 1 196 ? -9.856 -1.755 11.513 1.00 81.69 196 THR A C 1
ATOM 1486 O O . THR A 1 196 ? -10.992 -1.753 11.981 1.00 81.69 196 THR A O 1
ATOM 1489 N N . GLN A 1 197 ? -8.924 -0.921 11.987 1.00 82.75 197 GLN A N 1
ATOM 1490 C CA . GLN A 1 197 ? -9.195 0.061 13.044 1.00 82.75 197 GLN A CA 1
ATOM 1491 C C . GLN A 1 197 ? -10.191 1.127 12.594 1.00 82.75 197 GLN A C 1
ATOM 1493 O O . GLN A 1 197 ? -11.095 1.465 13.351 1.00 82.75 197 GLN A O 1
ATOM 1498 N N . VAL A 1 198 ? -10.059 1.635 11.367 1.00 84.62 198 VAL A N 1
ATOM 1499 C CA . VAL A 1 198 ? -11.017 2.599 10.812 1.00 84.62 198 VAL A CA 1
ATOM 1500 C C . VAL A 1 198 ? -12.407 1.964 10.709 1.00 84.62 198 VAL A C 1
ATOM 1502 O O . VAL A 1 198 ? -13.376 2.555 11.164 1.00 84.62 198 VAL A O 1
ATOM 1505 N N . GLN A 1 199 ? -12.512 0.734 10.202 1.00 79.62 199 GLN A N 1
ATOM 1506 C CA . GLN A 1 199 ? -13.792 0.029 10.044 1.00 79.62 199 GLN A CA 1
ATOM 1507 C C . GLN A 1 199 ? -14.466 -0.344 11.369 1.00 79.62 199 GLN A C 1
ATOM 1509 O O . GLN A 1 199 ? -15.689 -0.392 11.429 1.00 79.62 199 GLN A O 1
ATOM 1514 N N . THR A 1 200 ? -13.687 -0.622 12.418 1.00 82.25 200 THR A N 1
ATOM 1515 C CA . THR A 1 200 ? -14.221 -1.020 13.735 1.00 82.25 200 THR A CA 1
ATOM 1516 C C . THR A 1 200 ? -14.532 0.165 14.645 1.00 82.25 200 THR A C 1
ATOM 1518 O O . THR A 1 200 ? -15.373 0.033 15.531 1.00 82.25 200 THR A O 1
ATOM 1521 N N . LYS A 1 201 ? -13.872 1.316 14.454 1.00 84.38 201 LYS A N 1
ATOM 1522 C CA . LYS A 1 201 ? -14.095 2.527 15.262 1.00 84.38 201 LYS A CA 1
ATOM 1523 C C . LYS A 1 201 ? -15.062 3.531 14.641 1.00 84.38 201 LYS A C 1
ATOM 1525 O O . LYS A 1 201 ? -15.543 4.402 15.358 1.00 84.38 201 LYS A O 1
ATOM 1530 N N . VAL A 1 202 ? -15.304 3.461 13.334 1.00 85.50 202 VAL A N 1
ATOM 1531 C CA . VAL A 1 202 ? -16.226 4.364 12.636 1.00 85.50 202 VAL A CA 1
ATOM 1532 C C . VAL A 1 202 ? -17.572 3.672 12.465 1.00 85.50 202 VAL A C 1
ATOM 1534 O O . VAL A 1 202 ? -17.640 2.545 11.982 1.00 85.50 202 VAL A O 1
ATOM 1537 N N . GLU A 1 203 ? -18.647 4.362 12.836 1.00 85.00 203 GLU A N 1
ATOM 1538 C CA . GLU A 1 203 ? -20.014 3.885 12.624 1.00 85.00 203 GLU A CA 1
ATOM 1539 C C . GLU A 1 203 ? -20.284 3.633 11.133 1.00 85.00 203 GLU A C 1
ATOM 1541 O O . GLU A 1 203 ? -19.820 4.377 10.262 1.00 85.00 203 GLU A O 1
ATOM 1546 N N . SER A 1 204 ? -21.061 2.592 10.823 1.00 77.25 204 SER A N 1
ATOM 1547 C CA . SER A 1 204 ? -21.318 2.152 9.444 1.00 77.25 204 SER A CA 1
ATOM 1548 C C . SER A 1 204 ? -21.907 3.250 8.551 1.00 77.25 204 SER A C 1
ATOM 1550 O O . SER A 1 204 ? -21.589 3.298 7.365 1.00 77.25 204 SER A O 1
ATOM 1552 N N . GLU A 1 205 ? -22.695 4.169 9.118 1.00 79.12 205 GLU A N 1
ATOM 1553 C CA . GLU A 1 205 ? -23.268 5.320 8.407 1.00 79.12 205 GLU A CA 1
ATOM 1554 C C . GLU A 1 205 ? -22.197 6.322 7.930 1.00 79.12 205 GLU A C 1
ATOM 1556 O O . GLU A 1 205 ? -22.309 6.903 6.847 1.00 79.12 205 GLU A O 1
ATOM 1561 N N . PHE A 1 206 ? -21.116 6.500 8.697 1.00 80.81 206 PHE A N 1
ATOM 1562 C CA . PHE A 1 206 ? -20.038 7.444 8.383 1.00 80.81 206 PHE A CA 1
ATOM 1563 C C . PHE A 1 206 ? -18.819 6.785 7.729 1.00 80.81 206 PHE A C 1
ATOM 1565 O O . PHE A 1 206 ? -17.960 7.495 7.199 1.00 80.81 206 PHE A O 1
ATOM 1572 N N . LEU A 1 207 ? -18.742 5.451 7.709 1.00 75.50 207 LEU A N 1
ATOM 1573 C CA . LEU A 1 207 ? -17.581 4.700 7.224 1.00 75.50 207 LEU A CA 1
ATOM 1574 C C . LEU A 1 207 ? -17.177 5.089 5.799 1.00 75.50 207 LEU A C 1
ATOM 1576 O O . LEU A 1 207 ? -16.007 5.376 5.541 1.00 75.50 207 LEU A O 1
ATOM 1580 N N . GLY A 1 208 ? -18.148 5.175 4.887 1.00 67.25 208 GLY A N 1
ATOM 1581 C CA . GLY A 1 208 ? -17.891 5.583 3.505 1.00 67.25 208 GLY A CA 1
ATOM 1582 C C . GLY A 1 208 ? -17.323 7.002 3.401 1.00 67.25 208 GLY A C 1
ATOM 1583 O O . GLY A 1 208 ? -16.429 7.249 2.595 1.00 67.25 208 GLY A O 1
ATOM 1584 N N . ARG A 1 209 ? -17.769 7.927 4.264 1.00 74.62 209 ARG A N 1
ATOM 1585 C CA . ARG A 1 209 ? -17.268 9.312 4.304 1.00 74.62 209 ARG A CA 1
ATOM 1586 C C . ARG A 1 209 ? -15.850 9.385 4.863 1.00 74.62 209 ARG A C 1
ATOM 1588 O O . ARG A 1 209 ? -15.029 10.114 4.320 1.00 74.62 209 ARG A O 1
ATOM 1595 N N . VAL A 1 210 ? -15.544 8.619 5.909 1.00 79.56 210 VAL A N 1
ATOM 1596 C CA . VAL A 1 210 ? -14.191 8.583 6.488 1.00 79.56 210 VAL A CA 1
ATOM 1597 C C . VAL A 1 210 ? -13.194 7.950 5.517 1.00 79.56 210 VAL A C 1
ATOM 1599 O O . VAL A 1 210 ? -12.109 8.485 5.309 1.00 79.56 210 VAL A O 1
ATOM 1602 N N . LEU A 1 211 ? -13.560 6.852 4.856 1.00 73.38 211 LEU A N 1
ATOM 1603 C CA . LEU A 1 211 ? -12.711 6.270 3.816 1.00 73.38 211 LEU A CA 1
ATOM 1604 C C . LEU A 1 211 ? -12.559 7.229 2.623 1.00 73.38 211 LEU A C 1
ATOM 1606 O O . LEU A 1 211 ? -11.451 7.394 2.116 1.00 73.38 211 LEU A O 1
ATOM 1610 N N . SER A 1 212 ? -13.630 7.932 2.235 1.00 66.50 212 SER A N 1
ATOM 1611 C CA . SER A 1 212 ? -13.599 8.997 1.224 1.00 66.50 212 SER A CA 1
ATOM 1612 C C . SER A 1 212 ? -12.561 10.069 1.496 1.00 66.50 212 SER A C 1
ATOM 1614 O O . SER A 1 212 ? -11.749 10.372 0.618 1.00 66.50 212 SER A O 1
ATOM 1616 N N . THR A 1 213 ? -12.532 10.613 2.709 1.00 78.31 213 THR A N 1
ATOM 1617 C CA . THR A 1 213 ? -11.578 11.666 3.055 1.00 78.31 213 THR A CA 1
ATOM 1618 C C . THR A 1 213 ? -10.144 11.141 3.070 1.00 78.31 213 THR A C 1
ATOM 1620 O O . THR A 1 213 ? -9.267 11.791 2.498 1.00 78.31 213 THR A O 1
ATOM 1623 N N . ILE A 1 214 ? -9.908 9.944 3.623 1.00 80.81 214 ILE A N 1
ATOM 1624 C CA . ILE A 1 214 ? -8.586 9.294 3.644 1.00 80.81 214 ILE A CA 1
ATOM 1625 C C . ILE A 1 214 ? -8.047 9.095 2.221 1.00 80.81 214 ILE A C 1
ATOM 1627 O O . ILE A 1 214 ? -6.933 9.527 1.913 1.00 80.81 214 ILE A O 1
ATOM 1631 N N . PHE A 1 215 ? -8.830 8.476 1.334 1.00 71.62 215 PHE A N 1
ATOM 1632 C CA . PHE A 1 215 ? -8.392 8.207 -0.036 1.00 71.62 215 PHE A CA 1
ATOM 1633 C C . PHE A 1 215 ? -8.281 9.480 -0.878 1.00 71.62 215 PHE A C 1
ATOM 1635 O O . PHE A 1 215 ? -7.340 9.598 -1.658 1.00 71.62 215 PHE A O 1
ATOM 1642 N N . THR A 1 216 ? -9.167 10.463 -0.696 1.00 72.75 216 THR A N 1
ATOM 1643 C CA . THR A 1 216 ? -9.074 11.754 -1.400 1.00 72.75 216 THR A CA 1
ATOM 1644 C C . THR A 1 216 ? -7.766 12.470 -1.061 1.00 72.75 216 THR A C 1
ATOM 1646 O O . THR A 1 216 ? -7.053 12.914 -1.963 1.00 72.75 216 THR A O 1
ATOM 1649 N N . LEU A 1 217 ? -7.403 12.525 0.228 1.00 75.75 217 LEU A N 1
ATOM 1650 C CA . LEU A 1 217 ? -6.113 13.061 0.674 1.00 75.75 217 LEU A CA 1
ATOM 1651 C C . LEU A 1 217 ? -4.945 12.273 0.064 1.00 75.75 217 LEU A C 1
ATOM 1653 O O . LEU A 1 217 ? -4.020 12.876 -0.479 1.00 75.75 217 LEU A O 1
ATOM 1657 N N . ALA A 1 218 ? -4.999 10.938 0.082 1.00 72.56 218 ALA A N 1
ATOM 1658 C CA . ALA A 1 218 ? -3.950 10.095 -0.493 1.00 72.56 218 ALA A CA 1
ATOM 1659 C C . ALA A 1 218 ? -3.764 10.319 -2.008 1.00 72.56 218 ALA A C 1
ATOM 1661 O O . ALA A 1 218 ? -2.632 10.479 -2.477 1.00 72.56 218 ALA A O 1
ATOM 1662 N N . ILE A 1 219 ? -4.860 10.385 -2.774 1.00 67.88 219 ILE A N 1
ATOM 1663 C CA . ILE A 1 219 ? -4.840 10.629 -4.224 1.00 67.88 219 ILE A CA 1
ATOM 1664 C C . ILE A 1 219 ? -4.267 12.015 -4.533 1.00 67.88 219 ILE A C 1
ATOM 1666 O O . ILE A 1 219 ? -3.500 12.151 -5.486 1.00 67.88 219 ILE A O 1
ATOM 1670 N N . LEU A 1 220 ? -4.581 13.027 -3.717 1.00 75.25 220 LEU A N 1
ATOM 1671 C CA . LEU A 1 220 ? -4.064 14.388 -3.873 1.00 75.25 220 LEU A CA 1
ATOM 1672 C C . LEU A 1 220 ? -2.556 14.469 -3.601 1.00 75.25 220 LEU A C 1
ATOM 1674 O O . LEU A 1 220 ? -1.829 15.140 -4.336 1.00 75.25 220 LEU A O 1
ATOM 1678 N N . PHE A 1 221 ? -2.060 13.749 -2.592 1.00 73.31 221 PHE A N 1
ATOM 1679 C CA . PHE A 1 221 ? -0.629 13.705 -2.290 1.00 73.31 221 PHE A CA 1
ATOM 1680 C C . PHE A 1 221 ? 0.179 12.862 -3.282 1.00 73.31 221 PHE A C 1
ATOM 1682 O O . PHE A 1 221 ? 1.370 13.116 -3.460 1.00 73.31 221 PHE A O 1
ATOM 1689 N N . MET A 1 222 ? -0.425 11.896 -3.978 1.00 70.62 222 MET A N 1
ATOM 1690 C CA . MET A 1 222 ? 0.299 11.027 -4.911 1.00 70.62 222 MET A CA 1
ATOM 1691 C C . MET A 1 222 ? 1.017 11.757 -6.070 1.00 70.62 222 MET A C 1
ATOM 1693 O O . MET A 1 222 ? 2.195 11.462 -6.302 1.00 70.62 222 MET A O 1
ATOM 1697 N N . PRO A 1 223 ? 0.386 12.673 -6.840 1.00 65.38 223 PRO A N 1
ATOM 1698 C CA . PRO A 1 223 ? 1.077 13.417 -7.893 1.00 65.38 223 PRO A CA 1
ATOM 1699 C C . PRO A 1 223 ? 2.161 14.333 -7.323 1.00 65.38 223 PRO A C 1
ATOM 1701 O O . PRO A 1 223 ? 3.213 14.456 -7.943 1.00 65.38 223 PRO A O 1
ATOM 1704 N N . ILE A 1 224 ? 1.948 14.906 -6.134 1.00 71.19 224 ILE A N 1
ATOM 1705 C CA . ILE A 1 224 ? 2.941 15.735 -5.437 1.00 71.19 224 ILE A CA 1
ATOM 1706 C C . ILE A 1 224 ? 4.159 14.883 -5.073 1.00 71.19 224 ILE A C 1
ATOM 1708 O O . ILE A 1 224 ? 5.283 15.248 -5.406 1.00 71.19 224 ILE A O 1
ATOM 1712 N N . ALA A 1 225 ? 3.939 13.708 -4.478 1.00 68.81 225 ALA A N 1
ATOM 1713 C CA . ALA A 1 225 ? 4.994 12.764 -4.129 1.00 68.81 225 ALA A CA 1
ATOM 1714 C C . ALA A 1 225 ? 5.773 12.300 -5.369 1.00 68.81 225 ALA A C 1
ATOM 1716 O O . ALA A 1 225 ? 7.000 12.298 -5.365 1.00 68.81 225 ALA A O 1
ATOM 1717 N N . LYS A 1 226 ? 5.084 11.963 -6.470 1.00 62.50 226 LYS A N 1
ATOM 1718 C CA . LYS A 1 226 ? 5.743 11.596 -7.736 1.00 62.50 226 LYS A CA 1
ATOM 1719 C C . LYS A 1 226 ? 6.516 12.763 -8.346 1.00 62.50 226 LYS A C 1
ATOM 1721 O O . LYS A 1 226 ? 7.628 12.557 -8.812 1.00 62.50 226 LYS A O 1
ATOM 1726 N N . GLY A 1 227 ? 5.953 13.969 -8.330 1.00 63.06 227 GLY A N 1
ATOM 1727 C CA . GLY A 1 227 ? 6.627 15.179 -8.795 1.00 63.06 227 GLY A CA 1
ATOM 1728 C C . GLY A 1 227 ? 7.903 15.440 -7.997 1.00 63.06 227 GLY A C 1
ATOM 1729 O O . GLY A 1 227 ? 8.975 15.602 -8.576 1.00 63.06 227 GLY A O 1
ATOM 1730 N N . PHE A 1 228 ? 7.820 15.349 -6.671 1.00 66.75 228 PHE A N 1
ATOM 1731 C CA . PHE A 1 228 ? 8.976 15.440 -5.785 1.00 66.75 228 PHE A CA 1
ATOM 1732 C C . PHE A 1 228 ? 10.026 14.363 -6.100 1.00 66.75 228 PHE A C 1
ATOM 1734 O O . PHE A 1 228 ? 11.203 14.683 -6.239 1.00 66.75 228 PHE A O 1
ATOM 1741 N N . MET A 1 229 ? 9.598 13.118 -6.337 1.00 61.88 229 MET A N 1
ATOM 1742 C CA . MET A 1 229 ? 10.475 12.016 -6.754 1.00 61.88 229 MET A CA 1
ATOM 1743 C C . MET A 1 229 ? 11.131 12.205 -8.124 1.00 61.88 229 MET A C 1
ATOM 1745 O O . MET A 1 229 ? 12.183 11.626 -8.375 1.00 61.88 229 MET A O 1
ATOM 1749 N N . THR A 1 230 ? 10.533 12.988 -9.024 1.00 62.19 230 THR A N 1
ATOM 1750 C CA . THR A 1 230 ? 11.173 13.331 -10.303 1.00 62.19 230 THR A CA 1
ATOM 1751 C C . THR A 1 230 ? 12.200 14.455 -10.171 1.00 62.19 230 THR A C 1
ATOM 1753 O O . THR A 1 230 ? 13.153 14.488 -10.946 1.00 62.19 230 THR A O 1
ATOM 1756 N N . VAL A 1 231 ? 12.017 15.362 -9.202 1.00 62.00 231 VAL A N 1
ATOM 1757 C CA . VAL A 1 231 ? 12.911 16.508 -8.953 1.00 62.00 231 VAL A CA 1
ATOM 1758 C C . VAL A 1 231 ? 14.110 16.108 -8.090 1.00 62.00 231 VAL A C 1
ATOM 1760 O O . VAL A 1 231 ? 15.232 16.509 -8.397 1.00 62.00 231 VAL A O 1
ATOM 1763 N N . LEU A 1 232 ? 13.911 15.271 -7.064 1.00 56.16 232 LEU A N 1
ATOM 1764 C CA . LEU A 1 232 ? 15.006 14.507 -6.462 1.00 56.16 232 LEU A CA 1
ATOM 1765 C C . LEU A 1 232 ? 15.526 13.566 -7.549 1.00 56.16 232 LEU A C 1
ATOM 1767 O O . LEU A 1 232 ? 14.867 12.574 -7.836 1.00 56.16 232 LEU A O 1
ATOM 1771 N N . GLN A 1 233 ? 16.652 13.895 -8.192 1.00 46.25 233 GLN A N 1
ATOM 1772 C CA . GLN A 1 233 ? 17.232 13.120 -9.297 1.00 46.25 233 GLN A CA 1
ATOM 1773 C C . GLN A 1 233 ? 17.060 11.607 -9.086 1.00 46.25 233 GLN A C 1
ATOM 1775 O O . GLN A 1 233 ? 17.699 11.000 -8.225 1.00 46.25 233 GLN A O 1
ATOM 1780 N N . SER A 1 234 ? 16.165 11.022 -9.887 1.00 48.53 234 SER A N 1
ATOM 1781 C CA . SER A 1 234 ? 15.781 9.610 -9.870 1.00 48.53 234 SER A CA 1
ATOM 1782 C C . SER A 1 234 ? 16.937 8.705 -10.308 1.00 48.53 234 SER A C 1
ATOM 1784 O O . SER A 1 234 ? 16.879 8.170 -11.405 1.00 48.53 234 SER A O 1
ATOM 1786 N N . VAL A 1 235 ? 17.982 8.543 -9.486 1.00 50.44 235 VAL A N 1
ATOM 1787 C CA . VAL A 1 235 ? 18.907 7.386 -9.536 1.00 50.44 235 VAL A CA 1
ATOM 1788 C C . VAL A 1 235 ? 19.806 7.223 -8.294 1.00 50.44 235 VAL A C 1
ATOM 1790 O O . VAL A 1 235 ? 20.486 6.204 -8.184 1.00 50.44 235 VAL A O 1
ATOM 1793 N N . HIS A 1 236 ? 19.870 8.180 -7.358 1.00 55.59 236 HIS A N 1
ATOM 1794 C CA . HIS A 1 236 ? 20.816 8.069 -6.239 1.00 55.59 236 HIS A CA 1
ATOM 1795 C C . HIS A 1 236 ? 20.227 7.336 -5.027 1.00 55.59 236 HIS A C 1
ATOM 1797 O O . HIS A 1 236 ? 19.141 7.657 -4.547 1.00 55.59 236 HIS A O 1
ATOM 1803 N N . LEU A 1 237 ? 21.012 6.395 -4.486 1.00 62.00 237 LEU A N 1
ATOM 1804 C CA . LEU A 1 237 ? 20.772 5.665 -3.230 1.00 62.00 237 LEU A CA 1
ATOM 1805 C C . LEU A 1 237 ? 20.320 6.596 -2.082 1.00 62.00 237 LEU A C 1
ATOM 1807 O O . LEU A 1 237 ? 19.468 6.243 -1.270 1.00 62.00 237 LEU A O 1
ATOM 1811 N N . SER A 1 238 ? 20.818 7.835 -2.080 1.00 63.78 238 SER A N 1
ATOM 1812 C CA . SER A 1 238 ? 20.503 8.881 -1.106 1.00 63.78 238 SER A CA 1
ATOM 1813 C C . SER A 1 238 ? 19.020 9.262 -1.031 1.00 63.78 238 SER A C 1
ATOM 1815 O O . SER A 1 238 ? 18.552 9.642 0.040 1.00 63.78 238 SER A O 1
ATOM 1817 N N . SER A 1 239 ? 18.249 9.143 -2.119 1.00 68.88 239 SER A N 1
ATOM 1818 C CA . SER A 1 239 ? 16.811 9.452 -2.095 1.00 68.88 239 SER A CA 1
ATOM 1819 C C . SER A 1 239 ? 16.047 8.496 -1.177 1.00 68.88 239 SER A C 1
ATOM 1821 O O . SER A 1 239 ? 15.181 8.933 -0.424 1.00 68.88 239 SER A O 1
ATOM 1823 N N . PHE A 1 240 ? 16.412 7.211 -1.167 1.00 73.81 240 PHE A N 1
ATOM 1824 C CA . PHE A 1 240 ? 15.810 6.217 -0.275 1.00 73.81 240 PHE A CA 1
ATOM 1825 C C . PHE A 1 240 ? 16.175 6.460 1.196 1.00 73.81 240 PHE A C 1
ATOM 1827 O O . PHE A 1 240 ? 15.326 6.281 2.066 1.00 73.81 240 PHE A O 1
ATOM 1834 N N . LEU A 1 241 ? 17.386 6.959 1.482 1.00 79.00 241 LEU A N 1
ATOM 1835 C CA . LEU A 1 241 ? 17.779 7.359 2.842 1.00 79.00 241 LEU A CA 1
ATOM 1836 C C . LEU A 1 241 ? 16.930 8.525 3.362 1.00 79.00 241 LEU A C 1
ATOM 1838 O O . LEU A 1 241 ? 16.472 8.499 4.506 1.00 79.00 241 LEU A O 1
ATOM 1842 N N . ILE A 1 242 ? 16.691 9.538 2.525 1.00 80.25 242 ILE A N 1
ATOM 1843 C CA . ILE A 1 242 ? 15.879 10.709 2.892 1.00 80.25 242 ILE A CA 1
ATOM 1844 C C . ILE A 1 242 ? 14.425 10.292 3.146 1.00 80.25 242 ILE A C 1
ATOM 1846 O O . ILE A 1 242 ? 13.831 10.692 4.143 1.00 80.25 242 ILE A O 1
ATOM 1850 N N . ILE A 1 243 ? 13.858 9.446 2.284 1.00 82.62 243 ILE A N 1
ATOM 1851 C CA . ILE A 1 243 ? 12.477 8.970 2.439 1.00 82.62 243 ILE A CA 1
ATOM 1852 C C . ILE A 1 243 ? 12.346 8.093 3.687 1.00 82.62 243 ILE A C 1
ATOM 1854 O O . ILE A 1 243 ? 11.470 8.336 4.513 1.00 82.62 243 ILE A O 1
ATOM 1858 N N . GLY A 1 244 ? 13.229 7.103 3.854 1.00 83.62 244 GLY A N 1
ATOM 1859 C CA . GLY A 1 244 ? 13.201 6.199 5.002 1.00 83.62 244 GLY A CA 1
ATOM 1860 C C . GLY A 1 244 ? 13.362 6.941 6.328 1.00 83.62 244 GLY A C 1
ATOM 1861 O O . GLY A 1 244 ? 12.578 6.727 7.251 1.00 83.62 244 GLY A O 1
ATOM 1862 N N . SER A 1 245 ? 14.306 7.886 6.405 1.00 85.69 245 SER A N 1
ATOM 1863 C CA . SER A 1 245 ? 14.473 8.732 7.596 1.00 85.69 245 SER A CA 1
ATOM 1864 C C . SER A 1 245 ? 13.257 9.624 7.848 1.00 85.69 245 SER A C 1
ATOM 1866 O O . SER A 1 245 ? 12.818 9.721 8.991 1.00 85.69 245 SER A O 1
ATOM 1868 N N . GLY A 1 246 ? 12.650 10.195 6.803 1.00 86.31 246 GLY A N 1
ATOM 1869 C CA . GLY A 1 246 ? 11.407 10.960 6.916 1.00 86.31 246 GLY A CA 1
ATOM 1870 C C . GLY A 1 246 ? 10.258 10.147 7.518 1.00 86.31 246 GLY A C 1
ATOM 1871 O O . GLY A 1 246 ? 9.594 10.619 8.439 1.00 86.31 246 GLY A O 1
ATOM 1872 N N . VAL A 1 247 ? 10.061 8.905 7.062 1.00 88.25 247 VAL A N 1
ATOM 1873 C CA . VAL A 1 247 ? 9.020 8.003 7.593 1.00 88.25 247 VAL A CA 1
ATOM 1874 C C . VAL A 1 247 ? 9.295 7.625 9.051 1.00 88.25 247 VAL A C 1
ATOM 1876 O O . VAL A 1 247 ? 8.379 7.653 9.874 1.00 88.25 247 VAL A O 1
ATOM 1879 N N . ILE A 1 248 ? 10.551 7.321 9.399 1.00 90.69 248 ILE A N 1
ATOM 1880 C CA . ILE A 1 248 ? 10.943 6.992 10.779 1.00 90.69 248 ILE A CA 1
ATOM 1881 C C . ILE A 1 248 ? 10.702 8.189 11.705 1.00 90.69 248 ILE A C 1
ATOM 1883 O O . ILE A 1 248 ? 10.074 8.038 12.751 1.00 90.69 248 ILE A O 1
ATOM 1887 N N . ILE A 1 249 ? 11.162 9.382 11.315 1.00 91.12 249 ILE A N 1
ATOM 1888 C CA . ILE A 1 249 ? 11.003 10.610 12.105 1.00 91.12 249 ILE A CA 1
ATOM 1889 C C . ILE A 1 249 ? 9.521 10.926 12.300 1.00 91.12 249 ILE A C 1
ATOM 1891 O O . ILE A 1 249 ? 9.103 11.180 13.429 1.00 91.12 249 ILE A O 1
ATOM 1895 N N . LEU A 1 250 ? 8.721 10.867 11.231 1.00 89.75 250 LEU A N 1
ATOM 1896 C CA . LEU A 1 250 ? 7.283 11.109 11.310 1.00 89.75 250 LEU A CA 1
ATOM 1897 C C . LEU A 1 250 ? 6.615 10.131 12.279 1.00 89.75 250 LEU A C 1
ATOM 1899 O O . LEU A 1 250 ? 5.858 10.562 13.145 1.00 89.75 250 LEU A O 1
ATOM 1903 N N . SER A 1 251 ? 6.945 8.840 12.190 1.00 88.81 251 SER A N 1
ATOM 1904 C CA . SER A 1 251 ? 6.401 7.835 13.103 1.00 88.81 251 SER A CA 1
ATOM 1905 C C . SER A 1 251 ? 6.785 8.106 14.563 1.00 88.81 251 SER A C 1
ATOM 1907 O O . SER A 1 251 ? 5.927 8.068 15.447 1.00 88.81 251 SER A O 1
ATOM 1909 N N . CYS A 1 252 ? 8.044 8.470 14.828 1.00 88.75 252 CYS A N 1
ATOM 1910 C CA . CYS A 1 252 ? 8.507 8.835 16.168 1.00 88.75 252 CYS A CA 1
ATOM 1911 C C . CYS A 1 252 ? 7.791 10.080 16.717 1.00 88.75 252 CYS A C 1
ATOM 1913 O O . CYS A 1 252 ? 7.369 10.084 17.874 1.00 88.75 252 CYS A O 1
ATOM 1915 N N . ILE A 1 253 ? 7.613 11.123 15.899 1.00 90.19 253 ILE A N 1
ATOM 1916 C CA . ILE A 1 253 ? 6.876 12.336 16.288 1.00 90.19 253 ILE A CA 1
ATOM 1917 C C . ILE A 1 253 ? 5.418 11.989 16.602 1.00 90.19 253 ILE A C 1
ATOM 1919 O O . ILE A 1 253 ? 4.902 12.392 17.645 1.00 90.19 253 ILE A O 1
ATOM 1923 N N . SER A 1 254 ? 4.763 11.201 15.745 1.00 87.31 254 SER A N 1
ATOM 1924 C CA . SER A 1 254 ? 3.395 10.733 15.975 1.00 87.31 254 SER A CA 1
ATOM 1925 C C . SER A 1 254 ? 3.280 9.883 17.241 1.00 87.31 254 SER A C 1
ATOM 1927 O O . SER A 1 254 ? 2.303 10.015 17.972 1.00 87.31 254 SER A O 1
ATOM 1929 N N . PHE A 1 255 ? 4.285 9.062 17.552 1.00 86.88 255 PHE A N 1
ATOM 1930 C CA . PHE A 1 255 ? 4.320 8.262 18.778 1.00 86.88 255 PHE A CA 1
ATOM 1931 C C . PHE A 1 255 ? 4.375 9.142 20.027 1.00 86.88 255 PHE A C 1
ATOM 1933 O O . PHE A 1 255 ? 3.605 8.935 20.965 1.00 86.88 255 PHE A O 1
ATOM 1940 N N . ILE A 1 256 ? 5.237 10.161 20.019 1.00 86.25 256 ILE A N 1
ATOM 1941 C CA . ILE A 1 256 ? 5.328 11.138 21.109 1.00 86.25 256 ILE A CA 1
ATOM 1942 C C . ILE A 1 256 ? 4.009 11.900 21.249 1.00 86.25 256 ILE A C 1
ATOM 1944 O O . ILE A 1 256 ? 3.515 12.038 22.363 1.00 86.25 256 ILE A O 1
ATOM 1948 N N . TYR A 1 257 ? 3.418 12.349 20.139 1.00 87.12 257 TYR A N 1
ATOM 1949 C CA . TYR A 1 257 ? 2.152 13.083 20.140 1.00 87.12 257 TYR A CA 1
ATOM 1950 C C . TYR A 1 257 ? 0.996 12.263 20.729 1.00 87.12 257 TYR A C 1
ATOM 1952 O O . TYR A 1 257 ? 0.269 12.747 21.594 1.00 87.12 257 TYR A O 1
ATOM 1960 N N . VAL A 1 258 ? 0.844 11.002 20.305 1.00 84.25 258 VAL A N 1
ATOM 1961 C CA . VAL A 1 258 ? -0.193 10.107 20.842 1.00 84.25 258 VAL A CA 1
ATOM 1962 C C . VAL A 1 258 ? 0.009 9.904 22.341 1.00 84.25 258 VAL A C 1
ATOM 1964 O O . VAL A 1 258 ? -0.944 10.019 23.108 1.00 84.25 258 VAL A O 1
ATOM 1967 N N . ARG A 1 259 ? 1.254 9.683 22.773 1.00 80.88 259 ARG A N 1
ATOM 1968 C CA . ARG A 1 259 ? 1.578 9.504 24.188 1.00 80.88 259 ARG A CA 1
ATOM 1969 C C . ARG A 1 259 ? 1.257 10.749 25.021 1.00 80.88 259 ARG A C 1
ATOM 1971 O O . ARG A 1 259 ? 0.650 10.637 26.075 1.00 80.88 259 ARG A O 1
ATOM 1978 N N . THR A 1 260 ? 1.622 11.944 24.560 1.00 77.69 260 THR A N 1
ATOM 1979 C CA . THR A 1 260 ? 1.452 13.180 25.345 1.00 77.69 260 THR A CA 1
ATOM 1980 C C . THR A 1 260 ? 0.014 13.689 25.404 1.00 77.69 260 THR A C 1
ATOM 1982 O O . THR A 1 260 ? -0.356 14.289 26.417 1.00 77.69 260 THR A O 1
ATOM 1985 N N . HIS A 1 261 ? -0.790 13.468 24.358 1.00 74.69 261 HIS A N 1
ATOM 1986 C CA . HIS A 1 261 ? -2.168 13.964 24.288 1.00 74.69 261 HIS A CA 1
ATOM 1987 C C . HIS A 1 261 ? -3.235 12.956 24.721 1.00 74.69 261 HIS A C 1
ATOM 1989 O O . HIS A 1 261 ? -4.259 13.388 25.245 1.00 74.69 261 HIS A O 1
ATOM 1995 N N . PHE A 1 262 ? -3.021 11.648 24.542 1.00 65.88 262 PHE A N 1
ATOM 1996 C CA . PHE A 1 262 ? -4.036 10.637 24.865 1.00 65.88 262 PHE A CA 1
ATOM 1997 C C . PHE A 1 262 ? -3.788 9.888 26.185 1.00 65.88 262 PHE A C 1
ATOM 1999 O O . PHE A 1 262 ? -4.759 9.410 26.763 1.00 65.88 262 PHE A O 1
ATOM 2006 N N . GLU A 1 263 ? -2.562 9.841 26.735 1.00 55.47 263 GLU A N 1
ATOM 2007 C CA . GLU A 1 263 ? -2.344 9.287 28.095 1.00 55.47 263 GLU A CA 1
ATOM 2008 C C . GLU A 1 263 ? -2.777 10.247 29.215 1.00 55.47 263 GLU A C 1
ATOM 2010 O O . GLU A 1 263 ? -2.912 9.821 30.352 1.00 55.47 263 GLU A O 1
ATOM 2015 N N . LYS A 1 264 ? -3.033 11.532 28.928 1.00 46.53 264 LYS A N 1
ATOM 2016 C CA . LYS A 1 264 ? -3.512 12.499 29.939 1.00 46.53 264 LYS A CA 1
ATOM 2017 C C . LYS A 1 264 ? -5.023 12.437 30.210 1.00 46.53 264 LYS A C 1
ATOM 2019 O O . LYS A 1 264 ? -5.527 13.262 30.966 1.00 46.53 264 LYS A O 1
ATOM 2024 N N . LEU A 1 265 ? -5.744 11.520 29.565 1.00 45.91 265 LEU A N 1
ATOM 2025 C CA . LEU A 1 265 ? -7.204 11.375 29.653 1.00 45.91 265 LEU A CA 1
ATOM 2026 C C . LEU A 1 265 ? -7.651 10.065 30.335 1.00 45.91 265 LEU A C 1
ATOM 2028 O O . LEU A 1 265 ? -8.841 9.755 30.313 1.00 45.91 265 LEU A O 1
ATOM 2032 N N . ILE A 1 266 ? -6.719 9.316 30.936 1.00 40.34 266 ILE A N 1
ATOM 2033 C CA . ILE A 1 266 ? -6.961 8.142 31.797 1.00 40.34 266 ILE A CA 1
ATOM 2034 C C . ILE A 1 266 ? -6.316 8.427 33.151 1.00 40.34 266 ILE A C 1
ATOM 2036 O O . ILE A 1 266 ? -6.959 8.119 34.177 1.00 40.34 266 ILE A O 1
#

Organism: Streptococcus pneumoniae (NCBI:txid1313)

pLDDT: mean 70.47, std 12.5, range [39.69, 91.69]

Secondary structure (DSSP, 8-state):
--HHHHHHHHHHHHHHHHHHHHHHHHHHHHHHTHHHHHHHHHHHHHHHHHHHHHHHHHHHHHHHHS-HHHHHHHHHHHHHHHHHHHTT---HHHHHHHHHHHHHHHHHHHHHHHTSSS-SSTTHHHHHHHHHHHHHHHHHHHHTTS---HHHHHHHHHHHHHHHHHHTS---HHHHHHHHHHHHHHHHHHHHHHHHHHHHHS-HHHHHHHHHHHHHHHHHHHHHHHHHHHHS-TT-HHHHHHHHHHHHHHHHHHHHHHHHHHGGG-